Protein AF-A0A382RSM0-F1 (afdb_monomer_lite)

Secondary structure (DSSP, 8-state):
--S--HHHHHHHHHHS----EETTEE-S-TTT-TTTHHHHHHHHHHHHHTT-TTTHHHHEEE-TTT-SEEEGGG----SHHHHHHHHHHHHHHHHHTTT--TT-THHHHHHHHHHHHTGGGGGTT-THHHHHHHHHHHHHHHTT--EEE--BPPPPPSS--TT----S--B-EEEEEETTEEEEESB-B--TTGGG-SEEE-

pLDDT: mean 93.82, std 9.38, range [55.91, 98.75]

Organism: NCBI:txid408172

InterPro domains:
  IPR004925 HpaB/PvcC/4-BUDH [PTHR36117] (3-201)
  IPR009100 Acyl-CoA dehydrogenase/oxidase, N-terminal and middle domain superfamily [SSF56645] (4-201)
  IPR024674 HpaB/PvcC/4-BUDH N-terminal [PF11794] (5-202)
  IPR046373 Acyl-CoA oxidase/dehydrogenase, middle domain superfamily [G3DSA:2.40.110.10] (146-202)

Sequence (202 aa):
MPARTGQEYINGLKEHPREVWIDGERVEDVTTHPALRNGVKSVAALYDMQHDPEMREEMTYASPTTGDPVGLSFMIPQTVEDLELRRNMMTRWAWASCGMMGRSPDFLNVIFAAWAGASDFFAQDRPEFKQNVSNYYEYVRENDLTLTHALLNLQRRRGASATDTVSEEVALTVVKETGAGVVLRGSRLLATLGPISDELAI

Radius of gyration: 19.17 Å; chains: 1; bounding box: 44×34×60 Å

Structure (mmCIF, N/CA/C/O backbone):
data_AF-A0A382RSM0-F1
#
_entry.id   AF-A0A382RSM0-F1
#
loop_
_atom_site.group_PDB
_atom_site.id
_atom_site.type_symbol
_atom_site.label_atom_id
_atom_site.label_alt_id
_atom_site.label_comp_id
_atom_site.label_asym_id
_atom_site.label_entity_id
_atom_site.label_seq_id
_atom_site.pdbx_PDB_ins_code
_atom_site.Cartn_x
_atom_site.Cartn_y
_atom_site.Cartn_z
_atom_site.occupancy
_atom_site.B_iso_or_equiv
_atom_site.auth_seq_id
_atom_site.auth_comp_id
_atom_site.auth_asym_id
_atom_site.auth_atom_id
_atom_site.pdbx_PDB_model_num
ATOM 1 N N . MET A 1 1 ? -7.989 -11.495 12.217 1.00 80.31 1 MET A N 1
ATOM 2 C CA . MET A 1 1 ? -7.739 -10.044 12.269 1.00 80.31 1 MET A CA 1
ATOM 3 C C . MET A 1 1 ? -7.202 -9.646 10.908 1.00 80.31 1 MET A C 1
ATOM 5 O O . MET A 1 1 ? -6.162 -10.177 10.549 1.00 80.31 1 MET A O 1
ATOM 9 N N . PRO A 1 2 ? -7.930 -8.817 10.149 1.00 92.25 2 PRO A N 1
ATOM 10 C CA . PRO A 1 2 ? -7.503 -8.261 8.867 1.00 92.25 2 PRO A CA 1
ATOM 11 C C . PRO A 1 2 ? -6.153 -7.544 8.888 1.00 92.25 2 PRO A C 1
ATOM 13 O O . PRO A 1 2 ? -5.358 -7.719 7.971 1.00 92.25 2 PRO A O 1
ATOM 16 N N . ALA A 1 3 ? -5.882 -6.758 9.936 1.00 96.81 3 ALA A N 1
ATOM 17 C CA . ALA A 1 3 ? -4.584 -6.116 10.121 1.00 96.81 3 ALA A CA 1
ATOM 18 C C . ALA A 1 3 ? -3.473 -7.176 10.207 1.00 96.81 3 ALA A C 1
ATOM 20 O O . ALA A 1 3 ? -3.437 -7.984 11.141 1.00 96.81 3 ALA A O 1
ATOM 21 N N . ARG A 1 4 ? -2.579 -7.170 9.216 1.00 97.44 4 ARG A N 1
ATOM 22 C CA . ARG A 1 4 ? -1.553 -8.194 9.010 1.00 97.44 4 ARG A CA 1
ATOM 23 C C . ARG A 1 4 ? -0.441 -8.076 10.041 1.00 97.44 4 ARG A C 1
ATOM 25 O O . ARG A 1 4 ? -0.142 -6.997 10.551 1.00 97.44 4 ARG A O 1
ATOM 32 N N . THR A 1 5 ? 0.180 -9.206 10.337 1.00 98.56 5 THR A N 1
ATOM 33 C CA . THR A 1 5 ? 1.496 -9.302 10.976 1.00 98.56 5 THR A CA 1
ATOM 34 C C . THR A 1 5 ? 2.601 -9.115 9.936 1.00 98.56 5 THR A C 1
ATOM 36 O O . THR A 1 5 ? 2.403 -9.324 8.733 1.00 98.56 5 THR A O 1
ATOM 39 N N . GLY A 1 6 ? 3.813 -8.791 10.383 1.00 98.62 6 GLY A N 1
ATOM 40 C CA . GLY A 1 6 ? 4.978 -8.705 9.509 1.00 98.62 6 GLY A CA 1
ATOM 41 C C . GLY A 1 6 ? 5.293 -10.030 8.810 1.00 98.62 6 GLY A C 1
ATOM 42 O O . GLY A 1 6 ? 5.705 -10.042 7.647 1.00 98.62 6 GLY A O 1
ATOM 43 N N . GLN A 1 7 ? 5.044 -11.159 9.480 1.00 98.69 7 GLN A N 1
ATOM 44 C CA . GLN A 1 7 ? 5.231 -12.484 8.890 1.00 98.69 7 GLN A CA 1
ATOM 45 C C . GLN A 1 7 ? 4.206 -12.781 7.787 1.00 98.69 7 GLN A C 1
ATOM 47 O O . GLN A 1 7 ? 4.584 -13.353 6.765 1.00 98.69 7 GLN A O 1
ATOM 52 N N . GLU A 1 8 ? 2.943 -12.383 7.957 1.00 98.56 8 GLU A N 1
ATOM 53 C CA . GLU A 1 8 ? 1.913 -12.516 6.915 1.00 98.56 8 GLU A CA 1
ATOM 54 C C . GLU A 1 8 ? 2.246 -11.665 5.688 1.00 98.56 8 GLU A C 1
ATOM 56 O O . GLU A 1 8 ? 2.146 -12.164 4.570 1.00 98.56 8 GLU A O 1
ATOM 61 N N . TYR A 1 9 ? 2.741 -10.436 5.877 1.00 98.69 9 TYR A N 1
ATOM 62 C CA . TYR A 1 9 ? 3.259 -9.615 4.778 1.00 98.69 9 TYR A CA 1
ATOM 63 C C . TYR A 1 9 ? 4.408 -10.316 4.030 1.00 98.69 9 TYR A C 1
ATOM 65 O O . TYR A 1 9 ? 4.360 -10.469 2.810 1.00 98.69 9 TYR A O 1
ATOM 73 N N . ILE A 1 10 ? 5.420 -10.819 4.748 1.00 98.69 10 ILE A N 1
ATOM 74 C CA . ILE A 1 10 ? 6.553 -11.536 4.136 1.00 98.69 10 ILE A CA 1
ATOM 75 C C . ILE A 1 10 ? 6.086 -12.793 3.389 1.00 98.69 10 ILE A C 1
ATOM 77 O O . ILE A 1 10 ? 6.599 -13.087 2.307 1.00 98.69 10 ILE A O 1
ATOM 81 N N . ASN A 1 11 ? 5.135 -13.542 3.950 1.00 98.38 11 ASN A N 1
ATOM 82 C CA . ASN A 1 11 ? 4.567 -14.722 3.300 1.00 98.38 11 ASN A CA 1
ATOM 83 C C . ASN A 1 11 ? 3.814 -14.335 2.025 1.00 98.38 11 ASN A C 1
ATOM 85 O O . ASN A 1 11 ? 4.063 -14.935 0.982 1.00 98.38 11 ASN A O 1
ATOM 89 N N . GLY A 1 12 ? 3.006 -13.272 2.071 1.00 97.69 12 GLY A N 1
ATOM 90 C CA . GLY A 1 12 ? 2.308 -12.736 0.903 1.00 97.69 12 GLY A CA 1
ATOM 91 C C . GLY A 1 12 ? 3.262 -12.391 -0.242 1.00 97.69 12 GLY A C 1
ATOM 92 O O . GLY A 1 12 ? 2.998 -12.750 -1.392 1.00 97.69 12 GLY A O 1
ATOM 93 N N . LEU A 1 13 ? 4.424 -11.797 0.066 1.00 98.00 13 LEU A N 1
ATOM 94 C CA . LEU A 1 13 ? 5.457 -11.515 -0.936 1.00 98.00 13 LEU A CA 1
ATOM 95 C C . LEU A 1 13 ? 6.035 -12.780 -1.593 1.00 98.00 13 LEU A C 1
ATOM 97 O O . LEU A 1 13 ? 6.362 -12.751 -2.780 1.00 98.00 13 LEU A O 1
ATOM 101 N N . LYS A 1 14 ? 6.180 -13.871 -0.832 1.00 97.00 14 LYS A N 1
ATOM 102 C CA . LYS A 1 14 ? 6.712 -15.155 -1.322 1.00 97.00 14 LYS A CA 1
ATOM 103 C C . LYS A 1 14 ? 5.692 -15.936 -2.141 1.00 97.00 14 LYS A C 1
ATOM 105 O O . LYS A 1 14 ? 6.055 -16.553 -3.136 1.00 97.00 14 LYS A O 1
ATOM 110 N N . GLU A 1 15 ? 4.436 -15.917 -1.712 1.00 96.50 15 GLU A N 1
ATOM 111 C CA . GLU A 1 15 ? 3.329 -16.609 -2.377 1.00 96.50 15 GLU A CA 1
ATOM 112 C C . GLU A 1 15 ? 2.980 -15.966 -3.726 1.00 96.50 15 GLU A C 1
ATOM 114 O O . GLU A 1 15 ? 2.528 -16.654 -4.640 1.00 96.50 15 GLU A O 1
ATOM 119 N N . HIS A 1 16 ? 3.269 -14.670 -3.876 1.00 94.38 16 HIS A N 1
ATOM 120 C CA . HIS A 1 16 ? 3.025 -13.894 -5.089 1.00 94.38 16 HIS A CA 1
ATOM 121 C C . HIS A 1 16 ? 4.355 -13.374 -5.664 1.00 94.38 16 HIS A C 1
ATOM 123 O O . HIS A 1 16 ? 4.713 -12.198 -5.473 1.00 94.38 16 HIS A O 1
ATOM 129 N N . PRO A 1 17 ? 5.131 -14.244 -6.344 1.00 89.94 17 PRO A N 1
ATOM 130 C CA . PRO A 1 17 ? 6.398 -13.858 -6.938 1.00 89.94 17 PRO A CA 1
ATOM 131 C C . PRO A 1 17 ? 6.174 -12.851 -8.065 1.00 89.94 17 PRO A C 1
ATOM 133 O O . PRO A 1 17 ? 5.194 -12.892 -8.808 1.00 89.94 17 PRO A O 1
ATOM 136 N N . ARG A 1 18 ? 7.131 -11.944 -8.200 1.00 92.44 18 ARG A N 1
ATOM 137 C CA . ARG A 1 18 ? 7.106 -10.810 -9.125 1.00 92.44 18 ARG A CA 1
ATOM 138 C C . ARG A 1 18 ? 8.391 -10.772 -9.924 1.00 92.44 18 ARG A C 1
ATOM 140 O O . ARG A 1 18 ? 9.428 -11.261 -9.479 1.00 92.44 18 ARG A O 1
ATOM 147 N N . GLU A 1 19 ? 8.331 -10.164 -11.094 1.00 96.75 19 GLU A N 1
ATOM 148 C CA . GLU A 1 19 ? 9.509 -10.013 -11.932 1.00 96.75 19 GLU A CA 1
ATOM 149 C C . GLU A 1 19 ? 10.234 -8.706 -11.592 1.00 96.75 19 GLU A C 1
ATOM 151 O O . GLU A 1 19 ? 9.801 -7.617 -11.963 1.00 96.75 19 GLU A O 1
ATOM 156 N N . VAL A 1 20 ? 11.333 -8.819 -10.845 1.00 97.81 20 VAL A N 1
ATOM 157 C CA . VAL A 1 20 ? 12.195 -7.697 -10.454 1.00 97.81 20 VAL A CA 1
ATOM 158 C C . VAL A 1 20 ? 13.604 -7.971 -10.953 1.00 97.81 20 VAL A C 1
ATOM 160 O O . VAL A 1 20 ? 14.113 -9.080 -10.809 1.00 97.81 20 VAL A O 1
ATOM 163 N N . TRP A 1 21 ? 14.235 -6.943 -11.512 1.00 98.12 21 TRP A N 1
ATOM 164 C CA . TRP A 1 21 ? 15.595 -7.003 -12.035 1.00 98.12 21 TRP A CA 1
ATOM 165 C C . TRP A 1 21 ? 16.459 -5.945 -11.348 1.00 98.12 21 TRP A C 1
ATOM 167 O O . TRP A 1 21 ? 16.058 -4.782 -11.262 1.00 98.12 21 TRP A O 1
ATOM 177 N N . ILE A 1 22 ? 17.630 -6.342 -10.851 1.00 97.81 22 ILE A N 1
ATOM 178 C CA . ILE A 1 22 ? 18.622 -5.464 -10.212 1.00 97.81 22 ILE A CA 1
ATOM 179 C C . ILE A 1 22 ? 19.990 -5.820 -10.792 1.00 97.81 22 ILE A C 1
ATOM 181 O O . ILE A 1 22 ? 20.324 -6.993 -10.894 1.00 97.81 22 ILE A O 1
ATOM 185 N N . ASP A 1 23 ? 20.759 -4.815 -11.216 1.00 95.88 23 ASP A N 1
ATOM 186 C CA . ASP A 1 23 ? 22.109 -4.983 -11.781 1.00 95.88 23 ASP A CA 1
ATOM 187 C C . ASP A 1 23 ? 22.205 -6.006 -12.934 1.00 95.88 23 ASP A C 1
ATOM 189 O O . ASP A 1 23 ? 23.227 -6.652 -13.142 1.00 95.88 23 ASP A O 1
ATOM 193 N N . GLY A 1 24 ? 21.132 -6.124 -13.726 1.00 97.19 24 GLY A N 1
ATOM 194 C CA . GLY A 1 24 ? 21.051 -7.044 -14.867 1.00 97.19 24 GLY A CA 1
ATOM 195 C C . GLY A 1 24 ? 20.667 -8.480 -14.504 1.00 97.19 24 GLY A C 1
ATOM 196 O O . GLY A 1 24 ? 20.514 -9.304 -15.403 1.00 97.19 24 GLY A O 1
ATOM 197 N N . GLU A 1 25 ? 20.452 -8.774 -13.223 1.00 97.62 25 GLU A N 1
ATOM 198 C CA . GLU A 1 25 ? 20.056 -10.090 -12.732 1.00 97.62 25 GLU A CA 1
ATOM 199 C C . GLU A 1 25 ? 18.604 -10.086 -12.253 1.00 97.62 25 GLU A C 1
ATOM 201 O O . GLU A 1 25 ? 18.109 -9.113 -11.671 1.00 97.62 25 GLU A O 1
ATOM 206 N N . ARG A 1 26 ? 17.903 -11.194 -12.503 1.00 97.94 26 ARG A N 1
ATOM 207 C CA . ARG A 1 26 ? 16.555 -11.399 -11.978 1.00 97.94 26 ARG A CA 1
ATOM 208 C C . ARG A 1 26 ? 16.640 -11.722 -10.489 1.00 97.94 26 ARG A C 1
ATOM 210 O O . ARG A 1 26 ? 17.375 -12.611 -10.072 1.00 97.94 26 ARG A O 1
ATOM 217 N N . VAL A 1 27 ? 15.836 -11.028 -9.694 1.00 98.06 27 VAL A N 1
ATOM 218 C CA . VAL A 1 27 ? 15.672 -11.308 -8.269 1.00 98.06 27 VAL A CA 1
ATOM 219 C C . VAL A 1 27 ? 14.707 -12.480 -8.100 1.00 98.06 27 VAL A C 1
ATOM 221 O O . VAL A 1 27 ? 13.525 -12.356 -8.411 1.00 98.06 27 VAL A O 1
ATOM 224 N N . GLU A 1 28 ? 15.207 -13.605 -7.588 1.00 96.44 28 GLU A N 1
ATOM 225 C CA . GLU A 1 28 ? 14.395 -14.806 -7.322 1.00 96.44 28 GLU A CA 1
ATOM 226 C C . GLU A 1 28 ? 13.436 -14.615 -6.135 1.00 96.44 28 GLU A C 1
ATOM 228 O O . GLU A 1 28 ? 12.278 -15.020 -6.192 1.00 96.44 28 GLU A O 1
ATOM 233 N N . ASP A 1 29 ? 13.899 -13.966 -5.062 1.00 97.56 29 ASP A N 1
ATOM 234 C CA . ASP A 1 29 ? 13.106 -13.723 -3.854 1.00 97.56 29 ASP A CA 1
ATOM 235 C C . ASP A 1 29 ? 13.415 -12.342 -3.262 1.00 97.56 29 ASP A C 1
ATOM 237 O O . ASP A 1 29 ? 14.482 -12.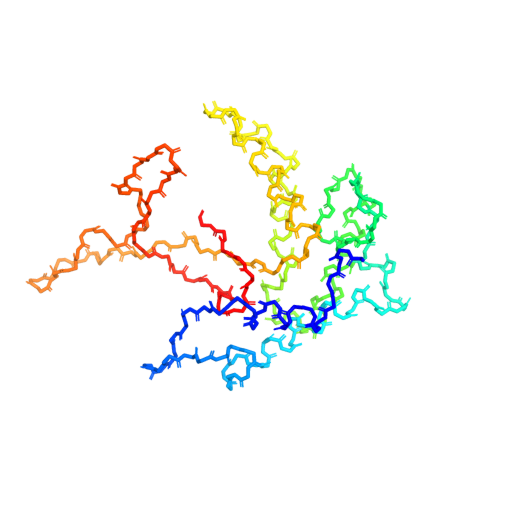090 -2.690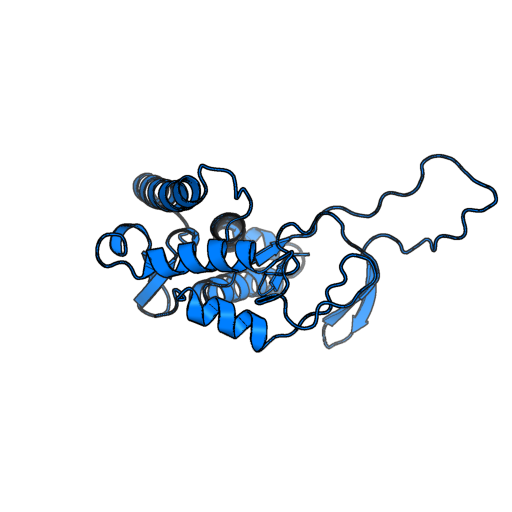 1.00 97.56 29 ASP A O 1
ATOM 241 N N . VAL A 1 30 ? 12.445 -11.432 -3.367 1.00 98.06 30 VAL A N 1
ATOM 242 C CA . VAL A 1 30 ? 12.559 -10.056 -2.863 1.00 98.06 30 VAL A CA 1
ATOM 243 C C . VAL A 1 30 ? 12.673 -9.979 -1.338 1.00 98.06 30 VAL A C 1
ATOM 245 O O . VAL A 1 30 ? 13.206 -9.000 -0.815 1.00 98.06 30 VAL A O 1
ATOM 248 N N . THR A 1 31 ? 12.226 -11.008 -0.612 1.00 98.25 31 THR A N 1
ATOM 249 C CA . THR A 1 31 ? 12.268 -11.048 0.858 1.00 98.25 31 THR A CA 1
ATOM 250 C C . THR A 1 31 ? 13.660 -11.360 1.398 1.00 98.25 31 THR A C 1
ATOM 252 O O . THR A 1 31 ? 13.993 -10.980 2.523 1.00 98.25 31 THR A O 1
ATOM 255 N N . THR A 1 32 ? 14.505 -12.006 0.591 1.00 97.94 32 THR A N 1
ATOM 256 C CA . THR A 1 32 ? 15.854 -12.430 0.988 1.00 97.94 32 THR A CA 1
ATOM 257 C C . THR A 1 32 ? 16.966 -11.725 0.210 1.00 97.94 32 THR A C 1
ATOM 259 O O . THR A 1 32 ? 18.097 -11.654 0.710 1.00 97.94 32 THR A O 1
ATOM 262 N N . HIS A 1 33 ? 16.660 -11.123 -0.946 1.00 98.31 33 HIS A N 1
ATOM 263 C CA . HIS A 1 33 ? 17.633 -10.414 -1.774 1.00 98.31 33 HIS A CA 1
ATOM 264 C C . HIS A 1 33 ? 18.357 -9.290 -1.000 1.00 98.31 33 HIS A C 1
ATOM 266 O O . HIS A 1 33 ? 17.693 -8.455 -0.375 1.00 98.31 33 HIS A O 1
ATOM 272 N N . PRO A 1 34 ? 19.704 -9.197 -1.043 1.00 98.19 34 PRO A N 1
ATOM 273 C CA . PRO A 1 34 ? 20.470 -8.239 -0.238 1.00 98.19 34 PRO A CA 1
ATOM 274 C C . PRO A 1 34 ? 20.047 -6.773 -0.387 1.00 98.19 34 PRO A C 1
ATOM 276 O O . PRO A 1 34 ? 20.037 -6.051 0.608 1.00 98.19 34 PRO A O 1
ATOM 279 N N . ALA A 1 35 ? 19.652 -6.350 -1.593 1.00 97.81 35 ALA A N 1
ATOM 280 C CA . ALA A 1 35 ? 19.217 -4.977 -1.861 1.00 97.81 35 ALA A CA 1
ATOM 281 C C . ALA A 1 35 ? 17.822 -4.634 -1.296 1.00 97.81 35 ALA A C 1
ATOM 283 O O . ALA A 1 35 ? 17.495 -3.458 -1.165 1.00 97.81 35 ALA A O 1
ATOM 284 N N . LEU A 1 36 ? 16.995 -5.636 -0.970 1.00 98.19 36 LEU A N 1
ATOM 285 C CA . LEU A 1 36 ? 15.572 -5.448 -0.645 1.00 98.19 36 LEU A CA 1
ATOM 286 C C . LEU A 1 36 ? 15.197 -5.942 0.756 1.00 98.19 36 LEU A C 1
ATOM 288 O O . LEU A 1 36 ? 14.369 -5.320 1.419 1.00 98.19 36 LEU A O 1
ATOM 292 N N . ARG A 1 37 ? 15.842 -7.006 1.251 1.00 98.44 37 ARG A N 1
ATOM 293 C CA . ARG A 1 37 ? 15.475 -7.704 2.498 1.00 98.44 37 ARG A CA 1
ATOM 294 C C . ARG A 1 37 ? 15.357 -6.800 3.723 1.00 98.44 37 ARG A C 1
ATOM 296 O O . ARG A 1 37 ? 14.549 -7.063 4.604 1.00 98.44 37 ARG A O 1
ATOM 303 N N . ASN A 1 38 ? 16.167 -5.745 3.808 1.00 98.38 38 ASN A N 1
ATOM 304 C CA . ASN A 1 38 ? 16.101 -4.815 4.934 1.00 98.38 38 ASN A CA 1
ATOM 305 C C . ASN A 1 38 ? 14.889 -3.884 4.818 1.00 98.38 38 ASN A C 1
ATOM 307 O O . ASN A 1 38 ? 14.250 -3.625 5.828 1.00 98.38 38 ASN A O 1
ATOM 311 N N . GLY A 1 39 ? 14.528 -3.457 3.603 1.00 98.06 39 GLY A N 1
ATOM 312 C CA . GLY A 1 39 ? 13.287 -2.719 3.357 1.00 98.06 39 GLY A CA 1
ATOM 313 C C . GLY A 1 39 ? 12.056 -3.564 3.681 1.00 98.06 39 GLY A C 1
ATOM 314 O O . GLY A 1 39 ? 11.169 -3.091 4.383 1.00 98.06 39 GLY A O 1
ATOM 315 N N . VAL A 1 40 ? 12.057 -4.840 3.274 1.00 98.62 40 VAL A N 1
ATOM 316 C CA . VAL A 1 40 ? 11.004 -5.807 3.637 1.00 98.62 40 VAL A CA 1
ATOM 317 C C . VAL A 1 40 ? 10.882 -5.941 5.153 1.00 98.62 40 VAL A C 1
ATOM 319 O O . VAL A 1 40 ? 9.786 -5.825 5.686 1.00 98.62 40 VAL A O 1
ATOM 322 N N . LYS A 1 41 ? 11.999 -6.122 5.870 1.00 98.62 41 LYS A N 1
ATOM 323 C CA . LYS A 1 41 ? 11.996 -6.182 7.342 1.00 98.62 41 LYS A CA 1
ATOM 324 C C . LYS A 1 41 ? 11.466 -4.902 7.981 1.00 98.62 41 LYS A C 1
ATOM 326 O O . LYS A 1 41 ? 10.746 -4.981 8.967 1.00 98.62 41 LYS A O 1
ATOM 331 N N . SER A 1 42 ? 11.817 -3.738 7.437 1.00 98.56 42 SER A N 1
ATOM 332 C CA . SER A 1 42 ? 11.321 -2.462 7.946 1.00 98.56 42 SER A CA 1
ATOM 333 C C . SER A 1 42 ? 9.811 -2.317 7.757 1.00 98.56 42 SER A C 1
ATOM 335 O O . SER A 1 42 ? 9.152 -1.886 8.692 1.00 98.56 42 SER A O 1
ATOM 337 N N . VAL A 1 43 ? 9.253 -2.715 6.608 1.00 98.62 43 VAL A N 1
ATOM 338 C CA . VAL A 1 43 ? 7.792 -2.721 6.395 1.00 98.62 43 VAL A CA 1
ATOM 339 C C . VAL A 1 43 ? 7.112 -3.758 7.295 1.00 98.62 43 VAL A C 1
ATOM 341 O O . VAL A 1 43 ? 6.129 -3.439 7.954 1.00 98.62 43 VAL A O 1
ATOM 344 N N . ALA A 1 44 ? 7.670 -4.968 7.400 1.00 98.75 44 ALA A N 1
ATOM 345 C CA . ALA A 1 44 ? 7.162 -6.017 8.284 1.00 98.75 44 ALA A CA 1
ATOM 346 C C . ALA A 1 44 ? 7.079 -5.557 9.752 1.00 98.75 44 ALA A C 1
ATOM 348 O O . ALA A 1 44 ? 6.081 -5.807 10.418 1.00 98.75 44 ALA A O 1
ATOM 349 N N . ALA A 1 45 ? 8.083 -4.816 10.230 1.00 98.50 45 ALA A N 1
ATOM 350 C CA . ALA A 1 45 ? 8.078 -4.269 11.583 1.00 98.50 45 ALA A CA 1
ATOM 351 C C . ALA A 1 45 ? 6.923 -3.277 11.825 1.00 98.50 45 ALA A C 1
ATOM 353 O O . ALA A 1 45 ? 6.397 -3.235 12.932 1.00 98.50 45 ALA A O 1
ATOM 354 N N . LEU A 1 46 ? 6.495 -2.509 10.812 1.00 98.50 46 LEU A N 1
ATOM 355 C CA . LEU A 1 46 ? 5.333 -1.614 10.930 1.00 98.50 46 LEU A CA 1
ATOM 356 C C . LEU A 1 46 ? 4.030 -2.399 11.114 1.00 98.50 46 LEU A C 1
ATOM 358 O O . LEU A 1 46 ? 3.188 -2.012 11.924 1.00 98.50 46 LEU A O 1
ATOM 362 N N . TYR A 1 47 ? 3.887 -3.518 10.403 1.00 98.62 47 TYR A N 1
ATOM 363 C CA . TYR A 1 47 ? 2.758 -4.431 10.576 1.00 98.62 47 TYR A CA 1
ATOM 364 C C . TYR A 1 47 ? 2.746 -5.058 11.973 1.00 98.62 47 TYR A C 1
ATOM 366 O O . TYR A 1 47 ? 1.706 -5.069 12.627 1.00 98.62 47 TYR A O 1
ATOM 374 N N . ASP A 1 48 ? 3.901 -5.496 12.481 1.00 98.56 48 ASP A N 1
ATOM 375 C CA . ASP A 1 48 ? 4.009 -6.056 13.835 1.00 98.56 48 ASP A CA 1
ATOM 376 C C . ASP A 1 48 ? 3.610 -5.047 14.929 1.00 98.56 48 ASP A C 1
ATOM 378 O O . ASP A 1 48 ? 3.019 -5.445 15.932 1.00 98.56 48 ASP A O 1
ATOM 382 N N . MET A 1 49 ? 3.825 -3.737 14.724 1.00 98.00 49 MET A N 1
ATOM 383 C CA . MET A 1 49 ? 3.353 -2.703 15.663 1.00 98.00 49 MET A CA 1
ATOM 384 C C . MET A 1 49 ? 1.829 -2.719 15.847 1.00 98.00 49 MET A C 1
ATOM 386 O O . MET A 1 49 ? 1.348 -2.367 16.921 1.00 98.00 49 MET A O 1
ATOM 390 N N . GLN A 1 50 ? 1.055 -3.148 14.841 1.00 97.88 50 GLN A N 1
ATOM 391 C CA . GLN A 1 50 ? -0.408 -3.253 14.949 1.00 97.88 50 GLN A CA 1
ATOM 392 C C . GLN A 1 50 ? -0.858 -4.367 15.907 1.00 97.88 50 GLN A C 1
ATOM 394 O O . GLN A 1 50 ? -2.002 -4.367 16.363 1.00 97.88 50 GLN A O 1
ATOM 399 N N . HIS A 1 51 ? 0.041 -5.305 16.215 1.00 97.19 51 HIS A N 1
ATOM 400 C CA . HIS A 1 51 ? -0.193 -6.440 17.110 1.00 97.19 51 HIS A CA 1
ATOM 401 C C . HIS A 1 51 ? 0.457 -6.262 18.482 1.00 97.19 51 HIS A C 1
ATOM 403 O O . HIS A 1 51 ? 0.207 -7.075 19.372 1.00 97.19 51 HIS A O 1
ATOM 409 N N . ASP A 1 52 ? 1.254 -5.208 18.674 1.00 96.50 52 ASP A N 1
ATOM 410 C CA . ASP A 1 52 ? 1.836 -4.877 19.970 1.00 96.50 52 ASP A CA 1
ATOM 411 C C . ASP A 1 52 ? 0.715 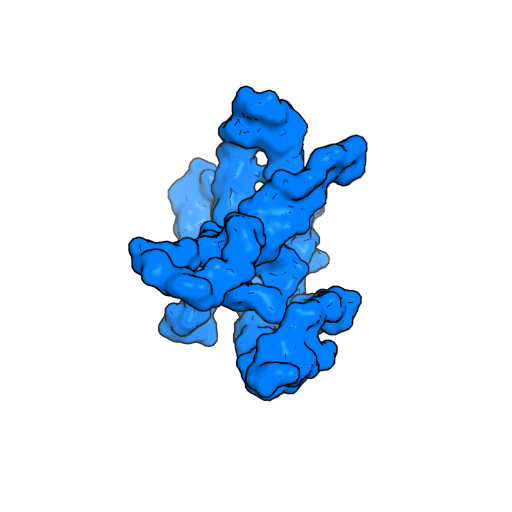-4.528 20.970 1.00 96.50 52 ASP A C 1
ATOM 413 O O . ASP A 1 52 ? -0.031 -3.573 20.731 1.00 96.50 52 ASP A O 1
ATOM 417 N N . PRO A 1 53 ? 0.569 -5.265 22.089 1.00 95.44 53 PRO A N 1
ATOM 418 C CA . PRO A 1 53 ? -0.476 -5.010 23.075 1.00 95.44 53 PRO A CA 1
ATOM 419 C C . PRO A 1 53 ? -0.492 -3.578 23.624 1.00 95.44 53 PRO A C 1
ATOM 421 O O . PRO A 1 53 ? -1.563 -3.098 23.987 1.00 95.44 53 PRO A O 1
ATOM 424 N N . GLU A 1 54 ? 0.656 -2.898 23.680 1.00 95.56 54 GLU A N 1
ATOM 425 C CA . GLU A 1 54 ? 0.759 -1.526 24.191 1.00 95.56 54 GLU A CA 1
ATOM 426 C C . GLU A 1 54 ? 0.351 -0.472 23.152 1.00 95.56 54 GLU A C 1
ATOM 428 O O . GLU A 1 54 ? -0.017 0.641 23.521 1.00 95.56 54 GLU A O 1
ATOM 433 N N . MET A 1 55 ? 0.399 -0.804 21.857 1.00 94.31 55 MET A N 1
ATOM 434 C CA . MET A 1 55 ? 0.116 0.138 20.764 1.00 94.31 55 MET A CA 1
ATOM 435 C C . MET A 1 55 ? -1.145 -0.199 19.968 1.00 94.31 55 MET A C 1
ATOM 437 O O . MET A 1 55 ? -1.624 0.641 19.210 1.00 94.31 55 MET A O 1
ATOM 441 N N . ARG A 1 56 ? -1.705 -1.402 20.113 1.00 94.06 56 ARG A N 1
ATOM 442 C CA . ARG A 1 56 ? -2.798 -1.911 19.272 1.00 94.06 56 ARG A CA 1
ATOM 443 C C . ARG A 1 56 ? -4.003 -0.973 19.181 1.00 94.06 56 ARG A C 1
ATOM 445 O O . ARG A 1 56 ? -4.556 -0.814 18.092 1.00 94.06 56 ARG A O 1
ATOM 452 N N . GLU A 1 57 ? -4.391 -0.346 20.291 1.00 95.12 57 GLU A N 1
ATOM 453 C CA . GLU A 1 57 ? -5.500 0.623 20.331 1.00 95.12 57 GLU A CA 1
ATOM 454 C C . GLU A 1 57 ? -5.189 1.912 19.553 1.00 95.12 57 GLU A C 1
ATOM 456 O O . GLU A 1 57 ? -6.090 2.526 18.992 1.00 95.12 57 GLU A O 1
ATOM 461 N N . GLU A 1 58 ? -3.915 2.303 19.464 1.00 96.88 58 GLU A N 1
ATOM 462 C CA . GLU A 1 58 ? -3.470 3.439 18.650 1.00 96.88 58 GLU A CA 1
ATOM 463 C C . GLU A 1 58 ? -3.272 3.060 17.174 1.00 96.88 58 GLU A C 1
ATOM 465 O O . GLU A 1 58 ? -3.234 3.940 16.319 1.00 96.88 58 GLU A O 1
ATOM 470 N N . MET A 1 59 ? -3.086 1.775 16.857 1.00 98.12 59 MET A N 1
ATOM 471 C CA . MET A 1 59 ? -2.740 1.310 15.507 1.00 98.12 59 MET A CA 1
ATOM 472 C C . MET A 1 59 ? -3.939 0.834 14.687 1.00 98.12 59 MET A C 1
ATOM 474 O O . MET A 1 59 ? -3.846 0.764 13.459 1.00 98.12 59 MET A O 1
ATOM 478 N N . THR A 1 60 ? -5.054 0.485 15.333 1.00 98.19 60 THR A N 1
ATOM 479 C CA . THR A 1 60 ? -6.184 -0.190 14.680 1.00 98.19 60 THR A CA 1
ATOM 480 C C . THR A 1 60 ? -7.537 0.374 15.101 1.00 98.19 60 THR A C 1
ATOM 482 O O . THR A 1 60 ? -7.664 1.013 16.140 1.00 98.19 60 THR A O 1
ATOM 485 N N . TYR A 1 61 ? -8.566 0.124 14.293 1.00 97.94 61 TYR A N 1
ATOM 486 C CA . TYR A 1 61 ? -9.970 0.361 14.639 1.00 97.94 61 TYR A CA 1
ATOM 487 C C . TYR A 1 61 ? -10.838 -0.811 14.182 1.00 97.94 61 TYR A C 1
ATOM 489 O O . TYR A 1 61 ? -10.400 -1.643 13.387 1.00 97.94 61 TYR A O 1
ATOM 497 N N . ALA A 1 62 ? -12.069 -0.889 14.689 1.00 97.94 62 ALA A N 1
ATOM 498 C CA . ALA A 1 62 ? -13.026 -1.899 14.253 1.00 97.94 62 ALA A CA 1
ATOM 499 C C . ALA A 1 62 ? -13.454 -1.644 12.802 1.00 97.94 62 ALA A C 1
ATOM 501 O O . ALA A 1 62 ? -13.945 -0.562 12.470 1.00 97.94 62 ALA A O 1
ATOM 502 N N . SER A 1 63 ? -13.296 -2.655 11.949 1.00 97.81 63 SER A N 1
ATOM 503 C CA . SER A 1 63 ? -13.771 -2.621 10.572 1.00 97.81 63 SER A CA 1
ATOM 504 C C . SER A 1 63 ? -15.274 -2.335 10.542 1.00 97.81 63 SER A C 1
ATOM 506 O O . SER A 1 63 ? -16.036 -2.990 11.260 1.00 97.81 63 SER A O 1
ATOM 508 N N . PRO A 1 64 ? -15.744 -1.417 9.682 1.00 95.94 64 PRO A N 1
ATOM 509 C CA . PRO A 1 64 ? -17.170 -1.164 9.526 1.00 95.94 64 PRO A CA 1
ATOM 510 C C . PRO A 1 64 ? -17.925 -2.329 8.866 1.00 95.94 64 PRO A C 1
ATOM 512 O O . PRO A 1 64 ? -19.153 -2.324 8.900 1.00 95.94 64 PRO A O 1
ATOM 515 N N . THR A 1 65 ? -17.239 -3.304 8.254 1.00 95.12 65 THR A N 1
ATOM 516 C CA . THR A 1 65 ? -17.888 -4.434 7.563 1.00 95.12 65 THR A CA 1
ATOM 517 C C . THR A 1 65 ? -17.851 -5.723 8.372 1.00 95.12 65 THR A C 1
ATOM 519 O O . THR A 1 65 ? -18.846 -6.446 8.399 1.00 95.12 65 THR A O 1
ATOM 522 N N . THR A 1 66 ? -16.749 -6.000 9.068 1.00 95.94 66 THR A N 1
ATOM 523 C CA . THR A 1 66 ? -16.562 -7.255 9.821 1.00 95.94 66 THR A CA 1
ATOM 524 C C . THR A 1 66 ? -16.557 -7.061 11.337 1.00 95.94 66 THR A C 1
ATOM 526 O O . THR A 1 66 ? -16.798 -8.013 12.076 1.00 95.94 66 THR A O 1
ATOM 529 N N . GLY A 1 67 ? -16.296 -5.843 11.822 1.00 97.19 67 GLY A N 1
ATOM 530 C CA . GLY A 1 67 ? -16.015 -5.562 13.232 1.00 97.19 67 GLY A CA 1
ATOM 531 C C . GLY A 1 67 ? -14.610 -5.979 13.680 1.00 97.19 67 GLY A C 1
ATOM 532 O O . GLY A 1 67 ? -14.195 -5.618 14.782 1.00 97.19 67 GLY A O 1
ATOM 533 N N . ASP A 1 68 ? -13.855 -6.693 12.839 1.00 97.56 68 ASP A N 1
ATOM 534 C CA . ASP A 1 68 ? -12.493 -7.102 13.155 1.00 97.56 68 ASP A CA 1
ATOM 535 C C . ASP A 1 68 ? -11.517 -5.909 13.099 1.00 97.56 68 ASP A C 1
ATOM 537 O O . ASP A 1 68 ? -11.763 -4.938 12.383 1.00 97.56 68 ASP A O 1
ATOM 541 N N . PRO A 1 69 ? -10.373 -5.961 13.803 1.00 97.75 69 PRO A N 1
ATOM 542 C CA . PRO A 1 69 ? -9.402 -4.872 13.767 1.00 97.75 69 PRO A CA 1
ATOM 543 C C . PRO A 1 69 ? -8.708 -4.725 12.401 1.00 97.75 69 PRO A C 1
ATOM 545 O O . PRO A 1 69 ? -8.110 -5.676 11.888 1.00 97.75 69 PRO A O 1
ATOM 548 N N . VAL A 1 70 ? -8.732 -3.506 11.864 1.00 98.62 70 VAL A N 1
ATOM 549 C CA . VAL A 1 70 ? -8.066 -3.067 10.623 1.00 98.62 70 VAL A CA 1
ATOM 550 C C . VAL A 1 70 ? -7.144 -1.877 10.914 1.00 98.62 70 VAL A C 1
ATOM 552 O O . VAL A 1 70 ? -7.359 -1.148 11.886 1.00 98.62 70 VAL A O 1
ATOM 555 N N . GLY A 1 71 ? -6.122 -1.662 10.082 1.00 98.12 71 GLY A N 1
ATOM 556 C CA . GLY A 1 71 ? -5.155 -0.574 10.268 1.00 98.12 71 GLY A CA 1
ATOM 557 C C . GLY A 1 71 ? -5.811 0.814 10.265 1.00 98.12 71 GLY A C 1
ATOM 558 O O . GLY A 1 71 ? -6.602 1.143 9.377 1.00 98.12 71 GLY A O 1
ATOM 559 N N . LEU A 1 72 ? -5.467 1.658 11.243 1.00 98.25 72 LEU A N 1
ATOM 560 C CA . LEU A 1 72 ? -6.085 2.977 11.448 1.00 98.25 72 LEU A CA 1
ATOM 561 C C . LEU A 1 72 ? -5.899 3.934 10.261 1.00 98.25 72 LEU A C 1
ATOM 563 O O . LEU A 1 72 ? -6.735 4.801 10.017 1.00 98.25 72 LEU A O 1
ATOM 567 N N . SER A 1 73 ? -4.827 3.768 9.485 1.00 98.06 73 SER A N 1
ATOM 568 C CA . SER A 1 73 ? -4.561 4.579 8.291 1.00 98.06 73 SER A CA 1
ATOM 569 C C . SER A 1 73 ? -5.636 4.440 7.203 1.00 98.06 73 SER A C 1
ATOM 571 O O . SER A 1 73 ? -5.786 5.354 6.391 1.00 98.06 73 SER A O 1
ATOM 573 N N . PHE A 1 74 ? -6.435 3.364 7.217 1.00 98.38 74 PHE A N 1
ATOM 574 C CA . PHE A 1 74 ? -7.592 3.195 6.332 1.00 98.38 74 PHE A CA 1
ATOM 575 C C . PHE A 1 74 ? -8.846 3.949 6.786 1.00 98.38 74 PHE A C 1
ATOM 577 O O . PHE A 1 74 ? -9.824 3.975 6.040 1.00 98.38 74 PHE A O 1
ATOM 584 N N . MET A 1 75 ? -8.878 4.524 7.990 1.00 98.19 75 MET A N 1
ATOM 585 C CA . MET A 1 75 ? -10.053 5.233 8.498 1.00 98.19 75 MET A CA 1
ATOM 586 C C . MET A 1 75 ? -10.424 6.414 7.588 1.00 98.19 75 MET A C 1
ATOM 588 O O . MET A 1 75 ? -9.573 7.240 7.237 1.00 98.19 75 MET A O 1
ATOM 592 N N . ILE A 1 76 ? -11.710 6.505 7.236 1.00 98.12 76 ILE A N 1
ATOM 593 C CA . ILE A 1 76 ? -12.298 7.665 6.556 1.00 98.12 76 ILE A CA 1
ATOM 594 C C . ILE A 1 76 ? -12.793 8.632 7.644 1.00 98.12 76 ILE A C 1
ATOM 596 O O . ILE A 1 76 ? -13.867 8.399 8.201 1.00 98.12 76 ILE A O 1
ATOM 600 N N . PRO A 1 77 ? -12.040 9.697 7.972 1.00 97.19 77 PRO A N 1
ATOM 601 C CA . PRO A 1 77 ? -12.358 10.558 9.106 1.00 97.19 77 PRO A CA 1
ATOM 602 C C . PRO A 1 77 ? -13.660 11.331 8.872 1.00 97.19 77 PRO A C 1
ATOM 604 O O . PRO A 1 77 ? -13.861 11.896 7.796 1.00 97.19 77 PRO A O 1
ATOM 607 N N . GLN A 1 78 ? -14.522 11.373 9.886 1.00 96.94 78 GLN A N 1
ATOM 608 C CA . GLN A 1 78 ? -15.759 12.160 9.925 1.00 96.94 78 GLN A CA 1
ATOM 609 C C . GLN A 1 78 ? -15.674 13.316 10.930 1.00 96.94 78 GLN A C 1
ATOM 611 O O . GLN A 1 78 ? -16.443 14.274 10.827 1.00 96.94 78 GLN A O 1
ATOM 616 N N . THR A 1 79 ? -14.739 13.257 11.883 1.00 98.38 79 THR A N 1
ATOM 617 C CA . THR A 1 79 ? -14.540 14.297 12.902 1.00 98.38 79 THR A CA 1
ATOM 618 C C . THR A 1 79 ? -13.077 14.739 13.025 1.00 98.38 79 THR A C 1
ATOM 620 O O . THR A 1 79 ? -12.178 14.212 12.364 1.00 98.38 79 THR A O 1
ATOM 623 N N . VAL A 1 80 ? -12.826 15.753 13.862 1.00 98.44 80 VAL A N 1
ATOM 624 C CA . VAL A 1 80 ? -11.460 16.202 14.183 1.00 98.44 80 VAL A CA 1
ATOM 625 C C . VAL A 1 80 ? -10.719 15.124 14.970 1.00 98.44 80 VAL A C 1
ATOM 627 O O . VAL A 1 80 ? -9.545 14.879 14.712 1.00 98.44 80 VAL A O 1
ATOM 630 N N . GLU A 1 81 ? -11.413 14.439 15.870 1.00 98.44 81 GLU A N 1
ATOM 631 C CA . GLU A 1 81 ? -10.868 13.351 16.678 1.00 98.44 81 GLU A CA 1
ATOM 632 C C . GLU A 1 81 ? -10.374 12.202 15.787 1.00 98.44 81 GLU A C 1
ATOM 634 O O . GLU A 1 81 ? -9.268 11.707 15.994 1.00 98.44 81 GLU A O 1
ATOM 639 N N . ASP A 1 82 ? -11.106 11.848 14.725 1.00 98.12 82 ASP A N 1
ATOM 640 C CA . ASP A 1 82 ? -10.649 10.847 13.749 1.00 98.12 82 ASP A CA 1
ATOM 641 C C . ASP A 1 82 ? -9.341 11.269 13.055 1.00 98.12 82 ASP A C 1
ATOM 643 O O . ASP A 1 82 ? -8.439 10.456 12.830 1.00 98.12 82 ASP A O 1
ATOM 647 N N . LEU A 1 83 ? -9.208 12.560 12.720 1.00 98.31 83 LEU A N 1
ATOM 648 C CA . LEU A 1 83 ? -7.977 13.101 12.138 1.00 98.31 83 LEU A CA 1
ATOM 649 C C . LEU A 1 83 ? -6.808 13.026 13.126 1.00 98.31 83 LEU A C 1
ATOM 651 O O . LEU A 1 83 ? -5.684 12.729 12.716 1.00 98.31 83 LEU A O 1
ATOM 655 N N . GLU A 1 84 ? -7.054 13.288 14.409 1.00 98.50 84 GLU A N 1
ATOM 656 C CA . GLU A 1 84 ? -6.045 13.187 15.463 1.00 98.50 84 GLU A CA 1
ATOM 657 C C . GLU A 1 84 ? -5.606 11.743 15.697 1.00 98.50 84 GLU A C 1
ATOM 659 O O . GLU A 1 84 ? -4.401 11.486 15.739 1.00 98.50 84 GLU A O 1
ATOM 664 N N . LEU A 1 85 ? -6.556 10.806 15.772 1.00 98.25 85 LEU A N 1
ATOM 665 C CA . LEU A 1 85 ? -6.291 9.372 15.866 1.00 98.25 85 LEU A CA 1
ATOM 666 C C . LEU A 1 85 ? -5.395 8.927 14.704 1.00 98.25 85 LEU A C 1
ATOM 668 O O . LEU A 1 85 ? -4.294 8.413 14.924 1.00 98.25 85 LEU A O 1
ATOM 672 N N . ARG A 1 86 ? -5.803 9.219 13.462 1.00 97.94 86 ARG A N 1
ATOM 673 C CA . ARG A 1 86 ? -5.029 8.861 12.265 1.00 97.94 86 ARG A CA 1
ATOM 674 C C . ARG A 1 86 ? -3.637 9.496 12.260 1.00 97.94 86 ARG A C 1
ATOM 676 O O . ARG A 1 86 ? -2.658 8.815 11.962 1.00 97.94 86 ARG A O 1
ATOM 683 N N . ARG A 1 87 ? -3.517 10.779 12.627 1.00 98.12 87 ARG A N 1
ATOM 684 C CA . ARG A 1 87 ? -2.221 11.474 12.741 1.00 98.12 87 ARG A CA 1
ATOM 685 C C . ARG A 1 87 ? -1.306 10.780 13.746 1.00 98.12 87 ARG A C 1
ATOM 687 O O . ARG A 1 87 ? -0.120 10.618 13.460 1.00 98.12 87 ARG A O 1
ATOM 694 N N . ASN A 1 88 ? -1.827 10.411 14.913 1.00 98.19 88 ASN A N 1
ATOM 695 C CA . ASN A 1 88 ? -1.039 9.785 15.970 1.00 98.19 88 ASN A CA 1
ATOM 696 C C . ASN A 1 88 ? -0.497 8.427 15.496 1.00 98.19 88 ASN A C 1
ATOM 698 O O . ASN A 1 88 ? 0.707 8.195 15.603 1.00 98.19 88 ASN A O 1
ATOM 702 N N . MET A 1 89 ? -1.332 7.601 14.859 1.00 98.12 89 MET A N 1
ATOM 703 C CA . MET A 1 89 ? -0.902 6.327 14.268 1.00 98.12 89 MET A CA 1
ATOM 704 C C . MET A 1 89 ? 0.194 6.498 13.215 1.00 98.12 89 MET A C 1
ATOM 706 O O . MET A 1 89 ? 1.268 5.909 13.336 1.00 98.12 89 MET A O 1
ATOM 710 N N . MET A 1 90 ? -0.025 7.371 12.227 1.00 98.19 90 MET A N 1
ATOM 711 C CA . MET A 1 90 ? 0.959 7.620 11.165 1.00 98.19 90 MET A CA 1
ATOM 712 C C . MET A 1 90 ? 2.274 8.172 11.735 1.00 98.19 90 MET A C 1
ATOM 714 O O . MET A 1 90 ? 3.359 7.861 11.250 1.00 98.19 90 MET A O 1
ATOM 718 N N . THR A 1 91 ? 2.200 8.955 12.816 1.00 98.12 91 THR A N 1
ATOM 719 C CA . THR A 1 91 ? 3.384 9.475 13.512 1.00 98.12 91 THR A CA 1
ATOM 720 C C . THR A 1 91 ? 4.206 8.351 14.149 1.00 98.12 91 THR A C 1
ATOM 722 O O . THR A 1 91 ? 5.435 8.400 14.095 1.00 98.12 91 THR A O 1
ATOM 725 N N . ARG A 1 92 ? 3.570 7.311 14.708 1.00 97.56 92 ARG A N 1
ATOM 726 C CA . ARG A 1 92 ? 4.273 6.138 15.260 1.00 97.56 92 ARG A CA 1
ATOM 727 C C . ARG A 1 92 ? 5.047 5.390 14.173 1.00 97.56 92 ARG A C 1
ATOM 729 O O . ARG A 1 92 ? 6.233 5.119 14.359 1.00 97.56 92 ARG A O 1
ATOM 736 N N . TRP A 1 93 ? 4.420 5.130 13.024 1.00 97.94 93 TRP A N 1
ATOM 737 C CA . TRP A 1 93 ? 5.094 4.506 11.876 1.00 97.94 93 TRP A CA 1
ATOM 738 C C . TRP A 1 93 ? 6.224 5.375 11.316 1.00 97.94 93 TRP A C 1
ATOM 740 O O . TRP A 1 93 ? 7.316 4.874 11.039 1.00 97.94 93 TRP A O 1
ATOM 750 N N . ALA A 1 94 ? 6.020 6.690 11.221 1.00 98.25 94 ALA A N 1
ATOM 751 C CA . ALA A 1 94 ? 7.071 7.608 10.798 1.00 98.25 94 ALA A CA 1
ATOM 752 C C . ALA A 1 94 ? 8.296 7.531 11.729 1.00 98.25 94 ALA A C 1
ATOM 754 O O . ALA A 1 94 ? 9.425 7.397 11.248 1.00 98.25 94 ALA A O 1
ATOM 755 N N . TRP A 1 95 ? 8.097 7.545 13.052 1.00 97.75 95 TRP A N 1
ATOM 756 C CA . TRP A 1 95 ? 9.193 7.456 14.025 1.00 97.75 95 TRP A CA 1
ATOM 757 C C . TRP A 1 95 ? 9.947 6.127 13.990 1.00 97.75 95 TRP A C 1
ATOM 759 O O . TRP A 1 95 ? 11.159 6.141 14.200 1.00 97.75 95 TRP A O 1
ATOM 769 N N . ALA A 1 96 ? 9.295 5.014 13.640 1.00 96.62 96 ALA A N 1
ATOM 770 C CA . ALA A 1 96 ? 9.959 3.715 13.486 1.00 96.62 96 ALA A CA 1
ATOM 771 C C . ALA A 1 96 ? 11.070 3.723 12.414 1.00 96.62 96 ALA A C 1
ATOM 773 O O . ALA A 1 96 ? 11.994 2.914 12.464 1.00 96.62 96 ALA A O 1
ATOM 774 N N . SER A 1 97 ? 11.016 4.668 11.468 1.00 95.81 97 SER A N 1
ATOM 775 C CA . SER A 1 97 ? 12.058 4.889 10.456 1.00 95.81 97 SER A CA 1
ATOM 776 C C . SER A 1 97 ? 12.787 6.230 10.600 1.00 95.81 97 SER A C 1
ATOM 778 O O . SER A 1 97 ? 13.491 6.640 9.677 1.00 95.81 97 SER A O 1
ATOM 780 N N . CYS A 1 98 ? 1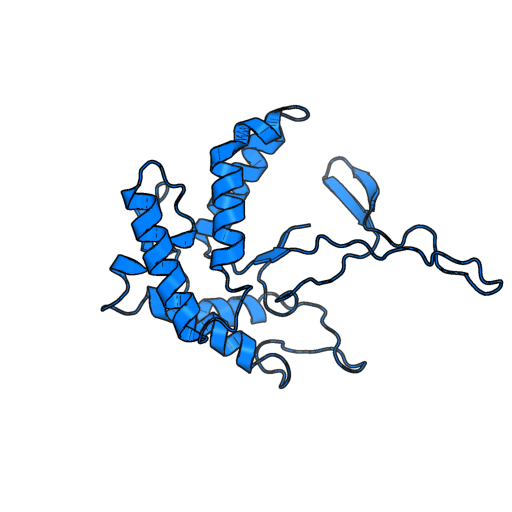2.603 6.950 11.712 1.00 96.94 98 CYS A N 1
ATOM 781 C CA . CYS A 1 98 ? 13.062 8.336 11.883 1.00 96.94 98 CYS A CA 1
ATOM 782 C C . CYS A 1 98 ? 12.619 9.268 10.732 1.00 96.94 98 CYS A C 1
ATOM 784 O O . CYS A 1 98 ? 13.351 10.175 10.339 1.00 96.94 98 CYS A O 1
ATOM 786 N N . GLY A 1 99 ? 11.445 9.012 10.148 1.00 95.75 99 GLY A N 1
ATOM 787 C CA . GLY A 1 99 ? 10.900 9.745 9.004 1.00 95.75 99 GLY A CA 1
ATOM 788 C C . GLY A 1 99 ? 11.546 9.418 7.654 1.00 95.75 99 GLY A C 1
ATOM 789 O O . GLY A 1 99 ? 11.222 10.063 6.659 1.00 95.75 99 GLY A O 1
ATOM 790 N N . MET A 1 100 ? 12.446 8.433 7.582 1.00 96.38 100 MET A N 1
ATOM 791 C CA . MET A 1 100 ? 13.180 8.114 6.352 1.00 96.38 100 MET A CA 1
ATOM 792 C C . MET A 1 100 ? 12.366 7.272 5.363 1.00 96.38 100 MET A C 1
ATOM 794 O O . MET A 1 100 ? 12.615 7.330 4.157 1.00 96.38 100 MET A O 1
ATOM 798 N N . MET A 1 101 ? 11.378 6.504 5.834 1.00 96.25 101 MET A N 1
ATOM 799 C CA . MET A 1 101 ? 10.484 5.732 4.968 1.00 96.25 101 MET A CA 1
ATOM 800 C C . MET A 1 101 ? 9.261 6.567 4.562 1.00 96.25 101 MET A C 1
ATOM 802 O O . MET A 1 101 ? 8.182 6.431 5.118 1.00 96.25 101 MET A O 1
ATOM 806 N N . GLY A 1 102 ? 9.404 7.415 3.540 1.00 93.94 102 GLY A N 1
ATOM 807 C CA . GLY A 1 102 ? 8.316 8.293 3.069 1.00 93.94 102 GLY A CA 1
ATOM 808 C C . GLY A 1 102 ? 7.218 7.619 2.226 1.00 93.94 102 GLY A C 1
ATOM 809 O O . GLY A 1 102 ? 6.414 8.313 1.598 1.00 93.94 102 GLY A O 1
ATOM 810 N N . ARG A 1 103 ? 7.236 6.288 2.109 1.00 96.50 103 ARG A N 1
ATOM 811 C CA . ARG A 1 103 ? 6.277 5.488 1.324 1.00 96.50 103 ARG A CA 1
ATOM 812 C C . ARG A 1 103 ? 5.764 4.275 2.097 1.00 96.50 103 ARG A C 1
ATOM 814 O O . ARG A 1 103 ? 5.356 3.317 1.467 1.00 96.50 103 ARG A O 1
ATOM 821 N N . SER A 1 104 ? 5.802 4.300 3.428 1.00 97.50 104 SER A N 1
ATOM 822 C CA . SER A 1 104 ? 5.180 3.262 4.261 1.00 97.50 104 SER A CA 1
ATOM 823 C C . SER A 1 104 ? 3.704 3.030 3.875 1.00 97.50 104 SER A C 1
ATOM 825 O O . SER A 1 104 ? 3.098 3.912 3.257 1.00 97.50 104 SER A O 1
ATOM 827 N N . PRO A 1 105 ? 3.114 1.857 4.186 1.00 98.25 105 PRO A N 1
ATOM 828 C CA . PRO A 1 105 ? 1.799 1.474 3.653 1.00 98.25 105 PRO A CA 1
ATOM 829 C C . PRO A 1 105 ? 0.679 2.503 3.906 1.00 98.25 105 PRO A C 1
ATOM 831 O O . PRO A 1 105 ? -0.168 2.735 3.043 1.00 98.25 105 PRO A O 1
ATOM 834 N N . ASP A 1 106 ? 0.733 3.219 5.033 1.00 98.00 106 ASP A N 1
ATOM 835 C CA . ASP A 1 106 ? -0.223 4.253 5.436 1.00 98.00 106 ASP A CA 1
ATOM 836 C C . ASP A 1 106 ? -0.355 5.380 4.404 1.00 98.00 106 ASP A C 1
ATOM 838 O O . ASP A 1 106 ? -1.429 5.969 4.269 1.00 98.00 106 ASP A O 1
ATOM 842 N N . PHE A 1 107 ? 0.699 5.638 3.624 1.00 97.19 107 PHE A N 1
ATOM 843 C CA . PHE A 1 107 ? 0.691 6.625 2.550 1.00 97.19 107 PHE A CA 1
ATOM 844 C C . PHE A 1 107 ? -0.422 6.374 1.525 1.00 97.19 107 PHE A C 1
ATOM 846 O O . PHE A 1 107 ? -1.163 7.303 1.197 1.00 97.19 107 PHE A O 1
ATOM 853 N N . LEU A 1 108 ? -0.554 5.145 1.012 1.00 97.75 108 LEU A N 1
ATOM 854 C CA . LEU A 1 108 ? -1.598 4.828 0.032 1.00 97.75 108 LEU A CA 1
ATOM 855 C C . LEU A 1 108 ? -2.923 4.441 0.672 1.00 97.75 108 LEU A C 1
ATOM 857 O O . LEU A 1 108 ? -3.960 4.723 0.073 1.00 97.75 108 LEU A O 1
ATOM 861 N N . ASN A 1 109 ? -2.915 3.917 1.897 1.00 98.31 109 ASN A N 1
ATOM 862 C CA . ASN A 1 109 ? -4.145 3.652 2.644 1.00 98.31 109 ASN A CA 1
ATOM 863 C C . ASN A 1 109 ? -5.011 4.919 2.737 1.00 98.31 109 ASN A C 1
ATOM 865 O O . ASN A 1 109 ? -6.209 4.875 2.455 1.00 98.31 109 ASN A O 1
ATOM 869 N N . VAL A 1 110 ? -4.388 6.073 3.014 1.00 97.75 110 VAL A N 1
ATOM 870 C CA . VAL A 1 110 ? -5.074 7.375 3.063 1.00 97.75 110 VAL A CA 1
ATOM 871 C C . VAL A 1 110 ? -5.628 7.799 1.698 1.00 97.75 110 VAL A C 1
ATOM 873 O O . VAL A 1 110 ? -6.714 8.379 1.643 1.00 97.75 110 VAL A O 1
ATOM 876 N N . ILE A 1 111 ? -4.927 7.512 0.594 1.00 97.12 111 ILE A N 1
ATOM 877 C CA . ILE A 1 111 ? -5.411 7.841 -0.758 1.00 97.12 111 ILE A CA 1
ATOM 878 C C . ILE A 1 111 ? -6.658 7.021 -1.092 1.00 97.12 111 ILE A C 1
ATOM 880 O O . ILE A 1 111 ? -7.663 7.591 -1.515 1.00 97.12 111 ILE A O 1
ATOM 884 N N . PHE A 1 112 ? -6.629 5.709 -0.854 1.00 98.00 112 PHE A N 1
ATOM 885 C CA . PHE A 1 112 ? -7.780 4.847 -1.122 1.00 98.00 112 PHE A CA 1
ATOM 886 C C . PHE A 1 112 ? -8.955 5.133 -0.183 1.00 98.00 112 PHE A C 1
ATOM 888 O O . PHE A 1 112 ? -10.097 5.145 -0.640 1.00 98.00 112 PHE A O 1
ATOM 895 N N . ALA A 1 113 ? -8.695 5.467 1.085 1.00 98.19 113 ALA A N 1
ATOM 896 C CA . ALA A 1 113 ? -9.724 5.948 2.006 1.00 98.19 113 ALA A CA 1
ATOM 897 C C . ALA A 1 113 ? -10.385 7.241 1.493 1.00 98.19 113 ALA A C 1
ATOM 899 O O . ALA A 1 113 ? -11.610 7.363 1.504 1.00 98.19 113 ALA A O 1
ATOM 900 N N . ALA A 1 114 ? -9.595 8.192 0.982 1.00 98.00 114 ALA A N 1
ATOM 901 C CA . ALA A 1 114 ? -10.121 9.425 0.399 1.00 98.00 114 ALA A CA 1
ATOM 902 C C . ALA A 1 114 ? -10.941 9.164 -0.876 1.00 98.00 114 ALA A C 1
ATOM 904 O O . ALA A 1 114 ? -12.016 9.739 -1.038 1.00 98.00 114 ALA A O 1
ATOM 905 N N . TRP A 1 115 ? -10.474 8.282 -1.764 1.00 97.69 115 TRP A N 1
ATOM 906 C CA . TRP A 1 115 ? -11.213 7.906 -2.973 1.00 97.69 115 TRP A CA 1
ATOM 907 C C . TRP A 1 115 ? -12.530 7.199 -2.659 1.00 97.69 115 TRP A C 1
ATOM 909 O O . TRP A 1 115 ? -13.538 7.512 -3.284 1.00 97.69 115 TRP A O 1
ATOM 919 N N . ALA A 1 116 ? -12.558 6.309 -1.666 1.00 97.88 116 ALA A N 1
ATOM 920 C CA . ALA A 1 116 ? -13.791 5.671 -1.216 1.00 97.88 116 ALA A CA 1
ATOM 921 C C . ALA A 1 116 ? -14.767 6.677 -0.586 1.00 97.88 116 ALA A C 1
ATOM 923 O O . ALA A 1 116 ? -15.957 6.669 -0.915 1.00 97.88 116 ALA A O 1
ATOM 924 N N . GLY A 1 117 ? -14.262 7.588 0.254 1.00 97.38 117 GLY A N 1
ATOM 925 C CA . GLY A 1 117 ? -15.052 8.673 0.845 1.00 97.38 117 GLY A CA 1
ATOM 926 C C . GLY A 1 117 ? -15.617 9.653 -0.191 1.00 97.38 117 GLY A C 1
ATOM 927 O O . GLY A 1 117 ? -16.671 10.239 0.031 1.00 97.38 117 GLY A O 1
ATOM 928 N N . ALA A 1 118 ? -14.958 9.784 -1.345 1.00 97.25 118 ALA A N 1
ATOM 929 C CA . ALA A 1 118 ? -15.390 10.598 -2.481 1.00 97.25 118 ALA A CA 1
ATOM 930 C C . ALA A 1 118 ? -15.846 9.752 -3.688 1.00 97.25 118 ALA A C 1
ATOM 932 O O . ALA A 1 118 ? -15.758 10.203 -4.831 1.00 97.25 118 ALA A O 1
ATOM 933 N N . SER A 1 119 ? -16.328 8.526 -3.457 1.00 97.38 119 SER A N 1
ATOM 934 C CA . SER A 1 119 ? -16.597 7.547 -4.524 1.00 97.38 119 SER A CA 1
ATOM 935 C C . SER A 1 119 ? -17.616 8.018 -5.573 1.00 97.38 119 SER A C 1
ATOM 937 O O . SER A 1 119 ? -17.526 7.613 -6.732 1.00 97.38 119 SER A O 1
ATOM 939 N N . ASP A 1 120 ? -18.524 8.935 -5.222 1.00 97.19 120 ASP A N 1
ATOM 940 C CA . ASP A 1 120 ? -19.456 9.577 -6.164 1.00 97.19 120 ASP A CA 1
ATOM 941 C C . ASP A 1 120 ? -18.750 10.300 -7.319 1.00 97.19 120 ASP A C 1
ATOM 943 O O . ASP A 1 120 ? -19.283 10.356 -8.428 1.00 97.19 120 ASP A O 1
ATOM 947 N N . PHE A 1 121 ? -17.530 10.803 -7.104 1.00 97.00 121 PHE A N 1
ATOM 948 C CA . PHE A 1 121 ? -16.727 11.416 -8.163 1.00 97.00 121 PHE A CA 1
ATOM 949 C C . PHE A 1 121 ? -16.457 10.441 -9.318 1.00 97.00 121 PHE A C 1
ATOM 951 O O . PHE A 1 121 ? -16.460 10.839 -10.481 1.00 97.00 121 PHE A O 1
ATOM 958 N N . PHE A 1 122 ? -16.277 9.155 -9.014 1.00 96.69 122 PHE A N 1
ATOM 959 C CA . PHE A 1 122 ? -15.959 8.135 -10.009 1.00 96.69 122 PHE A CA 1
ATOM 960 C C . PHE A 1 122 ? -17.182 7.682 -10.817 1.00 96.69 122 PHE A C 1
ATOM 962 O O . PHE A 1 122 ? -17.013 7.067 -11.863 1.00 96.69 122 PHE A O 1
ATOM 969 N N . ALA A 1 123 ? -18.407 8.021 -10.397 1.00 96.50 123 ALA A N 1
ATOM 970 C CA . ALA A 1 123 ? -19.630 7.674 -11.125 1.00 96.50 123 ALA A CA 1
ATOM 971 C C . ALA A 1 123 ? -19.945 8.597 -12.320 1.00 96.50 123 ALA A C 1
ATOM 973 O O . ALA A 1 123 ? -20.941 8.363 -13.001 1.00 96.50 123 ALA A O 1
ATOM 974 N N . GLN A 1 124 ? -19.156 9.654 -12.560 1.00 94.69 124 GLN A N 1
ATOM 975 C CA . GLN A 1 124 ? -19.496 10.714 -13.526 1.00 94.69 124 GLN A CA 1
ATOM 976 C C . GLN A 1 124 ? -19.604 10.235 -14.978 1.00 94.69 124 GLN A C 1
ATOM 978 O O . GLN A 1 124 ? -20.458 10.727 -15.710 1.00 94.69 124 GLN A O 1
ATOM 983 N N . ASP A 1 125 ? -18.737 9.308 -15.385 1.00 90.69 125 ASP A N 1
ATOM 984 C CA . ASP A 1 125 ? -18.722 8.758 -16.745 1.00 90.69 125 ASP A CA 1
ATOM 985 C C . ASP A 1 125 ? -19.343 7.356 -16.768 1.00 90.69 125 ASP A C 1
ATOM 987 O O . ASP A 1 125 ? -20.321 7.089 -17.465 1.00 90.69 125 ASP A O 1
ATOM 991 N N . ARG A 1 126 ? -18.816 6.466 -15.920 1.00 91.88 126 ARG A N 1
ATOM 992 C CA . ARG A 1 126 ? -19.256 5.076 -15.791 1.00 91.88 126 ARG A CA 1
ATOM 993 C C . ARG A 1 126 ? -19.674 4.783 -14.346 1.00 91.88 126 ARG A C 1
ATOM 995 O O . ARG A 1 126 ? -18.801 4.691 -13.479 1.00 91.88 126 ARG A O 1
ATOM 1002 N N . PRO A 1 127 ? -20.983 4.643 -14.052 1.00 93.19 127 PRO A N 1
ATOM 1003 C CA . PRO A 1 127 ? -21.493 4.484 -12.687 1.00 93.19 127 PRO A CA 1
ATOM 1004 C C . PRO A 1 127 ? -20.871 3.323 -11.902 1.00 93.19 127 PRO A C 1
ATOM 1006 O O . PRO A 1 127 ? -20.723 3.406 -10.683 1.00 93.19 127 PRO A O 1
ATOM 1009 N N . GLU A 1 128 ? -20.465 2.253 -12.583 1.00 95.25 128 GLU A N 1
ATOM 1010 C CA . GLU A 1 128 ? -19.808 1.094 -11.981 1.00 95.25 128 GLU A CA 1
ATOM 1011 C C . GLU A 1 128 ? -18.455 1.422 -11.329 1.00 95.25 128 GLU A C 1
ATOM 1013 O O . GLU A 1 128 ? -18.040 0.730 -10.399 1.00 95.25 128 GLU A O 1
ATOM 1018 N N . PHE A 1 129 ? -17.770 2.490 -11.750 1.00 96.25 129 PHE A N 1
ATOM 1019 C CA . PHE A 1 129 ? -16.464 2.851 -11.193 1.00 96.25 129 PHE A CA 1
ATOM 1020 C C . PHE A 1 129 ? -16.547 3.343 -9.750 1.00 96.25 129 PHE A C 1
ATOM 1022 O O . PHE A 1 129 ? -15.607 3.117 -8.988 1.00 96.25 129 PHE A O 1
ATOM 1029 N N . LYS A 1 130 ? -17.689 3.907 -9.337 1.00 97.38 130 LYS A N 1
ATOM 1030 C CA . LYS A 1 130 ? -17.965 4.162 -7.919 1.00 97.38 130 LYS A CA 1
ATOM 1031 C C . LYS A 1 130 ? -17.863 2.871 -7.109 1.00 97.38 130 LYS A C 1
ATOM 1033 O O . LYS A 1 130 ? -17.145 2.826 -6.113 1.00 97.38 130 LYS A O 1
ATOM 1038 N N . GLN A 1 131 ? -18.536 1.813 -7.566 1.00 97.62 131 GLN A N 1
ATOM 1039 C CA . GLN A 1 131 ? -18.531 0.530 -6.869 1.00 97.62 131 GLN A CA 1
ATOM 1040 C C . GLN A 1 131 ? -17.143 -0.117 -6.893 1.00 97.62 131 GLN A C 1
ATOM 1042 O O . GLN A 1 131 ? -16.723 -0.676 -5.886 1.00 97.62 131 GLN A O 1
ATOM 1047 N N . ASN A 1 132 ? -16.406 -0.003 -8.002 1.00 97.25 132 ASN A N 1
ATOM 1048 C CA . ASN A 1 132 ? -15.049 -0.545 -8.103 1.00 97.25 132 ASN A CA 1
ATOM 1049 C C . ASN A 1 132 ? -14.100 0.081 -7.073 1.00 97.25 132 ASN A C 1
ATOM 1051 O O . ASN A 1 132 ? -13.377 -0.648 -6.401 1.00 97.25 132 ASN A O 1
ATOM 1055 N N . VAL A 1 133 ? -14.127 1.408 -6.912 1.00 97.69 133 VAL A N 1
ATOM 1056 C CA . VAL A 1 133 ? -13.285 2.108 -5.928 1.00 97.69 133 VAL A CA 1
ATOM 1057 C C . VAL A 1 133 ? -13.659 1.716 -4.501 1.00 97.69 133 VAL A C 1
ATOM 1059 O O . VAL A 1 133 ? -12.771 1.420 -3.704 1.00 97.69 133 VAL A O 1
ATOM 1062 N N . SER A 1 134 ? -14.955 1.664 -4.177 1.00 97.81 134 SER A N 1
ATOM 1063 C CA . SER A 1 134 ? -15.417 1.240 -2.849 1.00 97.81 134 SER A CA 1
ATOM 1064 C C . SER A 1 134 ? -15.039 -0.211 -2.539 1.00 97.81 134 SER A C 1
ATOM 1066 O O . SER A 1 134 ? -14.505 -0.477 -1.465 1.00 97.81 134 SER A O 1
ATOM 1068 N N . ASN A 1 135 ? -15.247 -1.129 -3.489 1.00 98.25 135 ASN A N 1
ATOM 1069 C CA . ASN A 1 135 ? -14.888 -2.542 -3.342 1.00 98.25 135 ASN A CA 1
ATOM 1070 C C . ASN A 1 135 ? -13.383 -2.725 -3.168 1.00 98.25 135 ASN A C 1
ATOM 1072 O O . ASN A 1 135 ? -12.949 -3.515 -2.336 1.00 98.25 135 ASN A O 1
ATOM 1076 N N . TYR A 1 136 ? -12.585 -2.003 -3.956 1.00 98.38 136 TYR A N 1
ATOM 1077 C CA . TYR A 1 136 ? -11.137 -2.105 -3.876 1.00 98.38 136 TYR A CA 1
ATOM 1078 C C . TYR A 1 136 ? -10.610 -1.541 -2.556 1.00 98.38 136 TYR A C 1
ATOM 1080 O O . TYR A 1 136 ? -9.783 -2.188 -1.927 1.00 98.38 136 TYR A O 1
ATOM 1088 N N . TYR A 1 137 ? -11.133 -0.399 -2.088 1.00 98.50 137 TYR A N 1
ATOM 1089 C CA . TYR A 1 137 ? -10.815 0.142 -0.761 1.00 98.50 137 TYR A CA 1
ATOM 1090 C C . TYR A 1 137 ? -11.128 -0.855 0.364 1.00 98.50 137 TYR A C 1
ATOM 1092 O O . TYR A 1 137 ? -10.298 -1.064 1.247 1.00 98.50 137 TYR A O 1
ATOM 1100 N N . GLU A 1 138 ? -12.306 -1.484 0.332 1.00 98.50 138 GLU A N 1
ATOM 1101 C CA . GLU A 1 138 ? -12.660 -2.510 1.312 1.00 98.50 138 GLU A CA 1
ATOM 1102 C C . GLU A 1 138 ? -11.698 -3.697 1.234 1.00 98.50 138 GLU A C 1
ATOM 1104 O O . GLU A 1 138 ? -11.141 -4.095 2.250 1.00 98.50 138 GLU A O 1
ATOM 1109 N N . TYR A 1 139 ? -11.419 -4.203 0.033 1.00 98.50 139 TYR A N 1
ATOM 1110 C CA . TYR A 1 139 ? -10.475 -5.298 -0.167 1.00 98.50 139 TYR A CA 1
ATOM 1111 C C . TYR A 1 139 ? -9.073 -4.977 0.374 1.00 98.50 139 TYR A C 1
ATOM 1113 O O . TYR A 1 139 ? -8.528 -5.780 1.132 1.00 98.50 139 TYR A O 1
ATOM 1121 N N . VAL A 1 140 ? -8.499 -3.809 0.061 1.00 98.25 140 VAL A N 1
ATOM 1122 C CA . VAL A 1 140 ? -7.156 -3.450 0.551 1.00 98.25 140 VAL A CA 1
ATOM 1123 C C . VAL A 1 140 ? -7.137 -3.243 2.066 1.00 98.25 140 VAL A C 1
ATOM 1125 O O . VAL A 1 140 ? -6.140 -3.586 2.693 1.00 98.25 140 VAL A O 1
ATOM 1128 N N . ARG A 1 141 ? -8.230 -2.747 2.667 1.00 98.50 141 ARG A N 1
ATOM 1129 C CA . ARG A 1 141 ? -8.367 -2.590 4.123 1.00 98.50 141 ARG A CA 1
ATOM 1130 C C . ARG A 1 141 ? -8.489 -3.938 4.827 1.00 98.50 141 ARG A C 1
ATOM 1132 O O . ARG A 1 141 ? -7.795 -4.175 5.810 1.00 98.50 141 ARG A O 1
ATOM 1139 N N . GLU A 1 142 ? -9.367 -4.812 4.336 1.00 98.25 142 GLU A N 1
ATOM 1140 C CA . GLU A 1 142 ? -9.633 -6.123 4.942 1.00 98.25 142 GLU A CA 1
ATOM 1141 C C . GLU A 1 142 ? -8.488 -7.129 4.720 1.00 98.25 142 GLU A C 1
ATOM 1143 O O . GLU A 1 142 ? -8.458 -8.181 5.354 1.00 98.25 142 GLU A O 1
ATOM 1148 N N . ASN A 1 143 ? -7.534 -6.813 3.841 1.00 98.00 143 ASN A N 1
ATOM 1149 C CA . ASN A 1 143 ? -6.327 -7.613 3.620 1.00 98.00 143 ASN A CA 1
ATOM 1150 C C . ASN A 1 143 ? -5.036 -6.874 4.003 1.00 98.00 143 ASN A C 1
ATOM 1152 O O . ASN A 1 143 ? -3.959 -7.442 3.845 1.00 98.00 143 ASN A O 1
ATOM 1156 N N . ASP A 1 144 ? -5.141 -5.631 4.484 1.00 98.25 144 ASP A N 1
ATOM 1157 C CA . ASP A 1 144 ? -4.041 -4.774 4.940 1.00 98.25 144 ASP A CA 1
ATOM 1158 C C . ASP A 1 144 ? -2.845 -4.722 3.966 1.00 98.25 144 ASP A C 1
ATOM 1160 O O . ASP A 1 144 ? -1.682 -4.913 4.332 1.00 98.25 144 ASP A O 1
ATOM 1164 N N . LEU A 1 145 ? -3.149 -4.526 2.680 1.00 98.19 145 LEU A N 1
ATOM 1165 C CA . LEU A 1 145 ? -2.174 -4.635 1.591 1.00 98.19 145 LEU A CA 1
ATOM 1166 C C . LEU A 1 145 ? -1.188 -3.458 1.568 1.00 98.19 145 LEU A C 1
ATOM 1168 O O . LEU A 1 145 ? -1.579 -2.294 1.646 1.00 98.19 145 LEU A O 1
ATOM 1172 N N . THR A 1 146 ? 0.100 -3.746 1.361 1.00 98.00 146 THR A N 1
ATOM 1173 C CA . THR A 1 146 ? 1.108 -2.731 1.034 1.00 98.00 146 THR A CA 1
ATOM 1174 C C . THR A 1 146 ? 0.967 -2.350 -0.432 1.00 98.00 146 THR A C 1
ATOM 1176 O O . THR A 1 146 ? 1.262 -3.142 -1.324 1.00 98.00 146 THR A O 1
ATOM 1179 N N . LEU A 1 147 ? 0.600 -1.106 -0.713 1.00 97.44 147 LEU A N 1
ATOM 1180 C CA . LEU A 1 147 ? 0.462 -0.613 -2.081 1.00 97.44 147 LEU A CA 1
ATOM 1181 C C . LEU A 1 147 ? 1.647 0.276 -2.472 1.00 97.44 147 LEU A C 1
ATOM 1183 O O . LEU A 1 147 ? 2.258 0.940 -1.634 1.00 97.44 147 LEU A O 1
ATOM 1187 N N . THR A 1 148 ? 1.914 0.377 -3.771 1.00 96.50 148 THR A N 1
ATOM 1188 C CA . THR A 1 148 ? 2.594 1.553 -4.334 1.00 96.50 148 THR A CA 1
ATOM 1189 C C . THR A 1 148 ? 1.843 2.087 -5.548 1.00 96.50 148 THR A C 1
ATOM 1191 O O . THR A 1 148 ? 0.926 1.446 -6.052 1.00 96.50 148 THR A O 1
ATOM 1194 N N . HIS A 1 149 ? 2.218 3.274 -6.018 1.00 96.00 149 HIS A N 1
ATOM 1195 C CA . HIS A 1 149 ? 1.728 3.831 -7.269 1.00 96.00 149 HIS A CA 1
ATOM 1196 C C . HIS A 1 149 ? 2.867 4.097 -8.246 1.00 96.00 149 HIS A C 1
ATOM 1198 O O . HIS A 1 149 ? 4.012 4.317 -7.847 1.00 96.00 149 HIS A O 1
ATOM 1204 N N . ALA A 1 150 ? 2.539 4.162 -9.534 1.00 94.00 150 ALA A N 1
ATOM 1205 C CA . ALA A 1 150 ? 3.477 4.585 -10.567 1.00 94.00 150 ALA A CA 1
ATOM 1206 C C . ALA A 1 150 ? 2.801 5.590 -11.511 1.00 94.00 150 ALA A C 1
ATOM 1208 O O . ALA A 1 150 ? 2.114 5.224 -12.460 1.00 94.00 150 ALA A O 1
ATOM 1209 N N . LEU A 1 151 ? 2.993 6.882 -11.232 1.00 90.81 151 LEU A N 1
ATOM 1210 C CA . LEU A 1 151 ? 2.252 7.966 -11.895 1.00 90.81 151 LEU A CA 1
ATOM 1211 C C . LEU A 1 151 ? 3.025 8.619 -13.047 1.00 90.81 151 LEU A C 1
ATOM 1213 O O . LEU A 1 151 ? 2.425 9.215 -13.943 1.00 90.81 151 LEU A O 1
ATOM 1217 N N . LEU A 1 152 ? 4.359 8.550 -13.024 1.00 89.38 152 LEU A N 1
ATOM 1218 C CA . LEU A 1 152 ? 5.179 9.252 -14.004 1.00 89.38 152 LEU A CA 1
ATOM 1219 C C . LEU A 1 152 ? 5.284 8.458 -15.298 1.00 89.38 152 LEU A C 1
ATOM 1221 O O . LEU A 1 152 ? 5.677 7.296 -15.304 1.00 89.38 152 LEU A O 1
ATOM 1225 N N . ASN A 1 153 ? 4.994 9.118 -16.412 1.00 84.56 153 ASN A N 1
ATOM 1226 C CA . ASN A 1 153 ? 5.273 8.569 -17.731 1.00 84.56 153 ASN A CA 1
ATOM 1227 C C . ASN A 1 153 ? 6.745 8.779 -18.081 1.00 84.56 153 ASN A C 1
ATOM 1229 O O . ASN A 1 153 ? 7.322 9.824 -17.760 1.00 84.56 153 ASN A O 1
ATOM 1233 N N . LEU A 1 154 ? 7.332 7.820 -18.799 1.00 80.38 154 LEU A N 1
ATOM 1234 C CA . LEU A 1 154 ? 8.579 8.071 -19.513 1.00 80.38 154 LEU A CA 1
ATOM 1235 C C . LEU A 1 154 ? 8.372 9.270 -20.445 1.00 80.38 154 LEU A C 1
ATOM 1237 O O . LEU A 1 154 ? 7.467 9.287 -21.283 1.00 80.38 154 LEU A O 1
ATOM 1241 N N . GLN A 1 155 ? 9.197 10.297 -20.267 1.00 72.06 155 GLN A N 1
ATOM 1242 C CA . GLN A 1 155 ? 9.139 11.481 -21.110 1.00 72.06 155 GLN A CA 1
ATOM 1243 C C . GLN A 1 155 ? 9.899 11.230 -22.405 1.00 72.06 155 GLN A C 1
ATOM 1245 O O . GLN A 1 155 ? 10.988 10.656 -22.409 1.00 72.06 155 GLN A O 1
ATOM 1250 N N . ARG A 1 156 ? 9.340 11.724 -23.510 1.00 70.44 156 ARG A N 1
ATOM 1251 C CA . ARG A 1 156 ? 10.061 11.771 -24.779 1.00 70.44 156 ARG A CA 1
ATOM 1252 C C . ARG A 1 156 ? 11.264 12.700 -24.652 1.00 70.44 156 ARG A C 1
ATOM 1254 O O . ARG A 1 156 ? 11.219 13.733 -23.975 1.00 70.44 156 ARG A O 1
ATOM 1261 N N . ARG A 1 157 ? 12.332 12.358 -25.366 1.00 69.88 157 ARG A N 1
ATOM 1262 C CA . ARG A 1 157 ? 13.459 13.261 -25.577 1.00 69.88 157 ARG A CA 1
ATOM 1263 C C . ARG A 1 157 ? 12.958 14.532 -26.276 1.00 69.88 157 ARG A C 1
ATOM 1265 O O . ARG A 1 157 ? 12.190 14.456 -27.228 1.00 69.88 157 ARG A O 1
ATOM 1272 N N . ARG A 1 158 ? 13.391 15.710 -25.811 1.00 70.19 158 ARG A N 1
ATOM 1273 C CA . ARG A 1 158 ? 12.961 17.012 -26.369 1.00 70.19 158 ARG A CA 1
ATOM 1274 C C . ARG A 1 158 ? 13.718 17.443 -27.635 1.00 70.19 158 ARG A C 1
ATOM 1276 O O . ARG A 1 158 ? 13.313 18.409 -28.267 1.00 70.19 158 ARG A O 1
ATOM 1283 N N . GLY A 1 159 ? 14.814 16.771 -27.990 1.00 70.62 159 GLY A N 1
ATOM 1284 C CA . GLY A 1 159 ? 15.625 17.078 -29.174 1.00 70.62 159 GLY A CA 1
ATOM 1285 C C . GLY A 1 159 ? 15.678 15.890 -30.127 1.00 70.62 159 GLY A C 1
ATOM 1286 O O . GLY A 1 159 ? 15.883 14.769 -29.669 1.00 70.62 159 GLY A O 1
ATOM 1287 N N . ALA A 1 160 ? 15.512 16.144 -31.426 1.00 60.59 160 ALA A N 1
ATOM 1288 C CA . ALA A 1 160 ? 15.559 15.113 -32.456 1.00 60.59 160 ALA A CA 1
ATOM 1289 C C . ALA A 1 160 ? 16.983 14.556 -32.612 1.00 60.59 160 ALA A C 1
ATOM 1291 O O . ALA A 1 160 ? 17.941 15.314 -32.773 1.00 60.59 160 ALA A O 1
ATOM 1292 N N . SER A 1 161 ? 17.125 13.233 -32.586 1.00 64.50 161 SER A N 1
ATOM 1293 C CA . SER A 1 161 ? 18.363 12.542 -32.939 1.00 64.50 161 SER A CA 1
ATOM 1294 C C . SER A 1 161 ? 18.101 11.581 -34.093 1.00 64.50 161 SER A C 1
ATOM 1296 O O . SER A 1 161 ? 17.098 10.878 -34.094 1.00 64.50 161 SER A O 1
ATOM 1298 N N . ALA A 1 162 ? 19.012 11.518 -35.068 1.00 60.44 162 ALA A N 1
ATOM 1299 C CA . ALA A 1 162 ? 18.900 10.619 -36.223 1.00 60.44 162 ALA A CA 1
ATOM 1300 C C . ALA A 1 162 ? 18.875 9.120 -35.844 1.00 60.44 162 ALA A C 1
ATOM 1302 O O . ALA A 1 162 ? 18.556 8.282 -36.680 1.00 60.44 162 ALA A O 1
ATOM 1303 N N . THR A 1 163 ? 19.207 8.784 -34.593 1.00 62.78 163 THR A N 1
ATOM 1304 C CA . THR A 1 163 ? 19.181 7.426 -34.033 1.00 62.78 163 THR A CA 1
ATOM 1305 C C . THR A 1 163 ? 17.989 7.165 -33.104 1.00 62.78 163 THR A C 1
ATOM 1307 O O . THR A 1 163 ? 17.942 6.100 -32.486 1.00 62.78 163 THR A O 1
ATOM 1310 N N . ASP A 1 164 ? 17.034 8.097 -32.970 1.00 56.44 164 ASP A N 1
ATOM 1311 C CA . ASP A 1 164 ? 15.820 7.865 -32.175 1.00 56.44 164 ASP A CA 1
ATOM 1312 C C . ASP A 1 164 ? 14.914 6.852 -32.888 1.00 56.44 164 ASP A C 1
ATOM 1314 O O . ASP A 1 164 ? 14.122 7.175 -33.767 1.00 56.44 164 ASP A O 1
ATOM 1318 N N . THR A 1 165 ? 15.066 5.593 -32.487 1.00 56.19 165 THR A N 1
ATOM 1319 C CA . THR A 1 165 ? 14.260 4.439 -32.914 1.00 56.19 165 THR A CA 1
ATOM 1320 C C . THR A 1 165 ? 13.295 3.980 -31.817 1.00 56.19 165 THR A C 1
ATOM 1322 O O . THR A 1 165 ? 12.687 2.916 -31.923 1.00 56.19 165 THR A O 1
ATOM 1325 N N . VAL A 1 166 ? 13.154 4.761 -30.738 1.00 55.91 166 VAL A N 1
ATOM 1326 C CA . VAL A 1 166 ? 12.265 4.423 -29.622 1.00 55.91 166 VAL A CA 1
ATOM 1327 C C . VAL A 1 166 ? 10.818 4.477 -30.113 1.00 55.91 166 VAL A C 1
ATOM 1329 O O . VAL A 1 166 ? 10.374 5.508 -30.613 1.00 55.91 166 VAL A O 1
ATOM 1332 N N . SER A 1 167 ? 10.101 3.358 -29.964 1.00 60.88 167 SER A N 1
ATOM 1333 C CA . SER A 1 167 ? 8.665 3.245 -30.251 1.00 60.88 167 SER A CA 1
ATOM 1334 C C . SER A 1 167 ? 7.883 4.423 -29.662 1.00 60.88 167 SER A C 1
ATOM 1336 O O . SER A 1 167 ? 8.167 4.868 -28.551 1.00 60.88 167 SER A O 1
ATOM 1338 N N . GLU A 1 168 ? 6.859 4.903 -30.369 1.00 56.69 168 GLU A N 1
ATOM 1339 C CA . GLU A 1 168 ? 6.000 5.993 -29.892 1.00 56.69 168 GLU A CA 1
ATOM 1340 C C . GLU A 1 168 ? 5.195 5.629 -28.624 1.00 56.69 168 GLU A C 1
ATOM 1342 O O . GLU A 1 168 ? 4.732 6.531 -27.915 1.00 56.69 168 GLU A O 1
ATOM 1347 N N . GLU A 1 169 ? 5.096 4.331 -28.306 1.00 63.31 169 GLU A N 1
ATOM 1348 C CA . GLU A 1 169 ? 4.354 3.716 -27.192 1.00 63.31 169 GLU A CA 1
ATOM 1349 C C . GLU A 1 169 ? 5.182 3.621 -25.890 1.00 63.31 169 GLU A C 1
ATOM 1351 O O . GLU A 1 169 ? 5.300 2.561 -25.273 1.00 63.31 169 GLU A O 1
ATOM 1356 N N . VAL A 1 170 ? 5.816 4.719 -25.470 1.00 74.50 170 VAL A N 1
ATOM 1357 C CA . VAL A 1 170 ? 6.664 4.716 -24.258 1.00 74.50 170 VAL A CA 1
ATOM 1358 C C . VAL A 1 170 ? 5.832 4.838 -22.971 1.00 74.50 170 VAL A C 1
ATOM 1360 O O . VAL A 1 170 ? 6.121 4.197 -21.955 1.00 74.50 170 VAL A O 1
ATOM 1363 N N . ALA A 1 171 ? 4.781 5.660 -23.016 1.00 82.12 171 ALA A N 1
ATOM 1364 C CA . ALA A 1 171 ? 3.854 5.862 -21.909 1.00 82.12 171 ALA A CA 1
ATOM 1365 C C . ALA A 1 171 ? 2.798 4.753 -21.872 1.00 82.12 171 ALA A C 1
ATOM 1367 O O . ALA A 1 171 ? 2.359 4.265 -22.915 1.00 82.12 171 ALA A O 1
ATOM 1368 N N . LEU A 1 172 ? 2.373 4.380 -20.665 1.00 89.19 172 LEU A N 1
ATOM 1369 C CA . LEU A 1 172 ? 1.312 3.398 -20.485 1.00 89.19 172 LEU A CA 1
ATOM 1370 C C . LEU A 1 172 ? 0.014 3.855 -21.169 1.00 89.19 172 LEU A C 1
ATOM 1372 O O . LEU A 1 172 ? -0.492 4.938 -20.881 1.00 89.19 172 LEU A O 1
ATOM 1376 N N . THR A 1 173 ? -0.511 3.021 -22.064 1.00 89.19 173 THR A N 1
ATOM 1377 C CA . THR A 1 173 ? -1.678 3.327 -22.902 1.00 89.19 173 THR A CA 1
ATOM 1378 C C . THR A 1 173 ? -2.592 2.106 -23.018 1.00 89.19 173 THR A C 1
ATOM 1380 O O . THR A 1 173 ? -2.117 0.967 -22.997 1.00 89.19 173 THR A O 1
ATOM 1383 N N . VAL A 1 174 ? -3.902 2.333 -23.163 1.00 93.06 174 VAL A N 1
ATOM 1384 C CA . VAL A 1 174 ? -4.868 1.286 -23.530 1.00 93.06 174 VAL A CA 1
ATOM 1385 C C . VAL A 1 174 ? -4.671 0.931 -25.000 1.00 93.06 174 VAL A C 1
ATOM 1387 O O . VAL A 1 174 ? -4.887 1.763 -25.875 1.00 93.06 174 VAL A O 1
ATOM 1390 N N . VAL A 1 175 ? -4.260 -0.307 -25.275 1.00 94.25 175 VAL A N 1
ATOM 1391 C CA . VAL A 1 175 ? -4.049 -0.802 -26.649 1.00 94.25 175 VAL A CA 1
ATOM 1392 C C . VAL A 1 175 ? -5.208 -1.655 -27.155 1.00 94.25 175 VAL A C 1
ATOM 1394 O O . VAL A 1 175 ? -5.320 -1.899 -28.355 1.00 94.25 175 VAL A O 1
ATOM 1397 N N . LYS A 1 176 ? -6.068 -2.138 -26.251 1.00 96.44 176 LYS A N 1
ATOM 1398 C CA . LYS A 1 176 ? -7.253 -2.926 -26.598 1.00 96.44 176 LYS A CA 1
ATOM 1399 C C . LYS A 1 176 ? -8.279 -2.894 -25.472 1.00 96.44 176 LYS A C 1
ATOM 1401 O O . LYS A 1 176 ? -7.914 -3.018 -24.308 1.00 96.44 176 LYS A O 1
ATOM 1406 N N . GLU A 1 177 ? -9.554 -2.846 -25.833 1.00 96.94 177 GLU A N 1
ATOM 1407 C CA . GLU A 1 177 ? -10.672 -3.088 -24.920 1.00 96.94 177 GLU A CA 1
ATOM 1408 C C . GLU A 1 177 ? -11.381 -4.390 -25.298 1.00 96.94 177 GLU A C 1
ATOM 1410 O O . GLU A 1 177 ? -11.501 -4.745 -26.474 1.00 96.94 177 GLU A O 1
ATOM 1415 N N . THR A 1 178 ? -11.811 -5.144 -24.292 1.00 96.62 178 THR A N 1
ATOM 1416 C CA . THR A 1 178 ? -12.487 -6.433 -24.448 1.00 96.62 178 THR A CA 1
ATOM 1417 C C . THR A 1 178 ? -13.643 -6.542 -23.460 1.00 96.62 178 THR A C 1
ATOM 1419 O O . THR A 1 178 ? -13.702 -5.793 -22.487 1.00 96.62 178 THR A O 1
ATOM 1422 N N . GLY A 1 179 ? -14.518 -7.535 -23.639 1.00 96.00 179 GLY A N 1
ATOM 1423 C CA . GLY A 1 179 ? -15.556 -7.838 -22.647 1.00 96.00 179 GLY A CA 1
ATOM 1424 C C . GLY A 1 179 ? -15.014 -8.244 -21.266 1.00 96.00 179 GLY A C 1
ATOM 1425 O O . GLY A 1 179 ? -15.763 -8.195 -20.300 1.00 96.00 179 GLY A O 1
ATOM 1426 N N . ALA A 1 180 ? -13.732 -8.619 -21.161 1.00 95.69 180 ALA A N 1
ATOM 1427 C CA . ALA A 1 180 ? -13.074 -8.961 -19.898 1.00 95.69 180 ALA A CA 1
ATOM 1428 C C . ALA A 1 180 ? -12.344 -7.771 -19.238 1.00 95.69 180 ALA A C 1
ATOM 1430 O O . ALA A 1 180 ? -11.902 -7.896 -18.101 1.00 95.69 180 ALA A O 1
ATOM 1431 N N . GLY A 1 181 ? -12.189 -6.637 -19.934 1.00 95.25 181 GLY A N 1
ATOM 1432 C CA . GLY A 1 181 ? -11.437 -5.474 -19.452 1.00 95.25 181 GLY A CA 1
ATOM 1433 C C . GLY A 1 181 ? -10.500 -4.874 -20.503 1.00 95.25 181 GLY A C 1
ATOM 1434 O O . GLY A 1 181 ? -10.634 -5.134 -21.704 1.00 95.25 181 GLY A O 1
ATOM 1435 N N . VAL A 1 182 ? -9.545 -4.064 -20.040 1.00 95.62 182 VAL A N 1
ATOM 1436 C CA . VAL A 1 182 ? -8.576 -3.340 -20.877 1.00 95.62 182 VAL A CA 1
ATOM 1437 C C . VAL A 1 182 ? -7.224 -4.052 -20.929 1.00 95.62 182 VAL A C 1
ATOM 1439 O O . VAL A 1 182 ? -6.777 -4.641 -19.949 1.00 95.62 182 VAL A O 1
ATOM 1442 N N . VAL A 1 183 ? -6.546 -3.971 -22.072 1.00 96.00 183 VAL A N 1
ATOM 1443 C CA . VAL A 1 183 ? -5.147 -4.377 -22.237 1.00 96.00 183 VAL A CA 1
ATOM 1444 C C . VAL A 1 183 ? -4.297 -3.117 -22.290 1.00 96.00 183 VAL A C 1
ATOM 1446 O O . VAL A 1 183 ? -4.512 -2.252 -23.143 1.00 96.00 183 VAL A O 1
ATOM 1449 N N . LEU A 1 184 ? -3.327 -3.025 -21.383 1.00 93.06 184 LEU A N 1
ATOM 1450 C CA . LEU A 1 184 ? -2.412 -1.895 -21.265 1.00 93.06 184 LEU A CA 1
ATOM 1451 C C . LEU A 1 184 ? -1.027 -2.271 -21.798 1.00 93.06 184 LEU A C 1
ATOM 1453 O O . LEU A 1 184 ? -0.562 -3.394 -21.600 1.00 93.06 184 LEU A O 1
ATOM 1457 N N . ARG A 1 185 ? -0.347 -1.322 -22.444 1.00 91.06 185 ARG A N 1
ATOM 1458 C CA . ARG A 1 185 ? 1.053 -1.460 -22.861 1.00 91.06 185 ARG A CA 1
ATOM 1459 C C . ARG A 1 185 ? 1.808 -0.165 -22.612 1.00 91.06 185 ARG A C 1
ATOM 1461 O O . ARG A 1 185 ? 1.283 0.916 -22.860 1.00 91.06 185 ARG A O 1
ATOM 1468 N N . GLY A 1 186 ? 3.042 -0.287 -22.140 1.00 88.38 186 GLY A N 1
ATOM 1469 C CA . GLY A 1 186 ? 3.952 0.830 -21.912 1.00 88.38 186 GLY A CA 1
ATOM 1470 C C . GLY A 1 186 ? 4.583 0.753 -20.530 1.00 88.38 186 GLY A C 1
ATOM 1471 O O . GLY A 1 186 ? 4.604 -0.304 -19.903 1.00 88.38 186 GLY A O 1
ATOM 1472 N N . SER A 1 187 ? 5.111 1.880 -20.067 1.00 88.62 187 SER A N 1
ATOM 1473 C CA . SER A 1 187 ? 5.854 1.954 -18.811 1.00 88.62 187 SER A CA 1
ATOM 1474 C C . SER A 1 187 ? 5.375 3.096 -17.920 1.00 88.62 187 SER A C 1
ATOM 1476 O O . SER A 1 187 ? 4.829 4.102 -18.386 1.00 88.62 187 SER A O 1
ATOM 1478 N N . ARG A 1 188 ? 5.640 2.936 -16.624 1.00 91.50 188 ARG A N 1
ATOM 1479 C CA . ARG A 1 188 ? 5.546 3.977 -15.604 1.00 91.50 188 ARG A CA 1
ATOM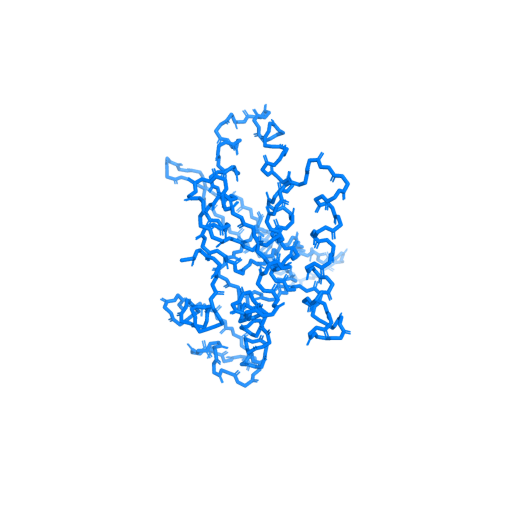 1480 C C . ARG A 1 188 ? 6.860 4.024 -14.830 1.00 91.50 188 ARG A C 1
ATOM 1482 O O . ARG A 1 188 ? 7.549 3.015 -14.695 1.00 91.50 188 ARG A O 1
ATOM 1489 N N . LEU A 1 189 ? 7.211 5.202 -14.336 1.00 91.75 189 LEU A N 1
ATOM 1490 C CA . LEU A 1 189 ? 8.441 5.469 -13.602 1.00 91.75 189 LEU A CA 1
ATOM 1491 C C . LEU A 1 189 ? 8.162 5.805 -12.139 1.00 91.75 189 LEU A C 1
ATOM 1493 O O . LEU A 1 189 ? 7.070 6.244 -11.779 1.00 91.75 189 LEU A O 1
ATOM 1497 N N . LEU A 1 190 ? 9.214 5.672 -11.327 1.00 92.75 190 LEU A N 1
ATOM 1498 C CA . LEU A 1 190 ? 9.245 6.019 -9.903 1.00 92.75 190 LEU A CA 1
ATOM 1499 C C . LEU A 1 190 ? 8.191 5.290 -9.054 1.00 92.75 190 LEU A C 1
ATOM 1501 O O . LEU A 1 190 ? 7.528 5.893 -8.214 1.00 92.75 190 LEU A O 1
ATOM 1505 N N . ALA A 1 191 ? 8.089 3.974 -9.239 1.00 95.25 191 ALA A N 1
ATOM 1506 C CA . ALA A 1 191 ? 7.326 3.087 -8.364 1.00 95.25 191 ALA A CA 1
ATOM 1507 C C . ALA A 1 191 ? 8.114 2.774 -7.075 1.00 95.25 191 ALA A C 1
ATOM 1509 O O . ALA A 1 191 ? 8.631 1.671 -6.895 1.00 95.25 191 ALA A O 1
ATOM 1510 N N . THR A 1 192 ? 8.286 3.756 -6.188 1.00 96.31 192 THR A N 1
ATOM 1511 C CA . THR A 1 192 ? 8.961 3.550 -4.891 1.00 96.31 192 THR A CA 1
ATOM 1512 C C . THR A 1 192 ? 8.218 2.490 -4.071 1.00 96.31 192 THR A C 1
ATOM 1514 O O . THR A 1 192 ? 7.012 2.598 -3.939 1.00 96.31 192 THR A O 1
ATOM 1517 N N . LEU A 1 193 ? 8.916 1.503 -3.497 1.00 95.94 193 LEU A N 1
ATOM 1518 C CA . LEU A 1 193 ? 8.376 0.238 -2.945 1.00 95.94 193 LEU A CA 1
ATOM 1519 C C . LEU A 1 193 ? 7.905 -0.814 -3.957 1.00 95.94 193 LEU A C 1
ATOM 1521 O O . LEU A 1 193 ? 7.658 -1.930 -3.528 1.00 95.94 193 LEU A O 1
ATOM 1525 N N . GLY A 1 194 ? 7.869 -0.545 -5.266 1.00 96.38 194 GLY A N 1
ATOM 1526 C CA . GLY A 1 194 ? 7.338 -1.477 -6.275 1.00 96.38 194 GLY A CA 1
ATOM 1527 C C . GLY A 1 194 ? 7.762 -2.942 -6.112 1.00 96.38 194 GLY A C 1
ATOM 1528 O O . GLY A 1 194 ? 6.892 -3.809 -6.076 1.00 96.38 194 GLY A O 1
ATOM 1529 N N . PRO A 1 195 ? 9.059 -3.249 -5.920 1.00 97.06 195 PRO A N 1
ATOM 1530 C CA . PRO A 1 195 ? 9.504 -4.624 -5.697 1.00 97.06 195 PRO A CA 1
ATOM 1531 C C . PRO A 1 195 ? 8.916 -5.308 -4.454 1.00 97.06 195 PRO A C 1
ATOM 1533 O O . PRO A 1 195 ? 8.904 -6.529 -4.389 1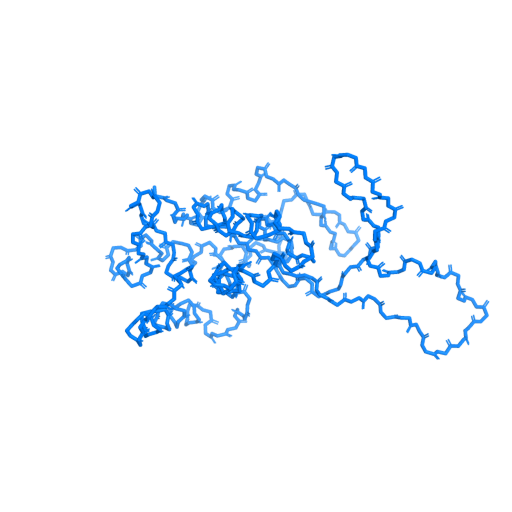.00 97.06 195 PRO A O 1
ATOM 1536 N N . ILE A 1 196 ? 8.450 -4.563 -3.455 1.00 97.69 196 ILE A N 1
ATOM 1537 C CA . ILE A 1 196 ? 8.023 -5.076 -2.146 1.00 97.69 196 ILE A CA 1
ATOM 1538 C C . ILE A 1 196 ? 6.593 -4.647 -1.765 1.00 97.69 196 ILE A C 1
ATOM 1540 O O . ILE A 1 196 ? 6.234 -4.691 -0.593 1.00 97.69 196 ILE A O 1
ATOM 1544 N N . SER A 1 197 ? 5.772 -4.256 -2.742 1.00 97.50 197 SER A N 1
ATOM 1545 C CA . SER A 1 197 ? 4.329 -4.012 -2.579 1.00 97.50 197 SER A CA 1
ATOM 1546 C C . SER A 1 197 ? 3.506 -5.251 -2.949 1.00 97.50 197 SER A C 1
ATOM 1548 O O . SER A 1 197 ? 3.933 -6.043 -3.786 1.00 97.50 197 SER A O 1
ATOM 1550 N N . ASP A 1 198 ? 2.335 -5.432 -2.345 1.00 97.62 198 ASP A N 1
ATOM 1551 C CA . ASP A 1 198 ? 1.350 -6.443 -2.738 1.00 97.62 198 ASP A CA 1
ATOM 1552 C C . ASP A 1 198 ? 0.732 -6.100 -4.106 1.00 97.62 198 ASP A C 1
ATOM 1554 O O . ASP A 1 198 ? 0.694 -6.951 -4.992 1.00 97.62 198 ASP A O 1
ATOM 1558 N N . GLU A 1 199 ? 0.316 -4.843 -4.311 1.00 96.25 199 GLU A N 1
ATOM 1559 C CA . GLU A 1 199 ? -0.307 -4.384 -5.562 1.00 96.25 199 GLU A CA 1
ATOM 1560 C C . GLU A 1 199 ? 0.171 -2.986 -6.009 1.00 96.25 199 GLU A C 1
ATOM 1562 O O . GLU A 1 199 ? 0.792 -2.229 -5.252 1.00 96.25 199 GLU A O 1
ATOM 1567 N N . LEU A 1 200 ? -0.111 -2.650 -7.276 1.00 94.62 200 LEU A N 1
ATOM 1568 C CA . LEU A 1 200 ? 0.268 -1.393 -7.928 1.00 94.62 200 LEU A CA 1
ATOM 1569 C C . LEU A 1 200 ? -0.974 -0.590 -8.339 1.00 94.62 200 LEU A C 1
ATOM 1571 O O . LEU A 1 200 ? -1.782 -1.060 -9.136 1.00 94.62 200 LEU A O 1
ATOM 1575 N N . ALA A 1 201 ? -1.069 0.654 -7.875 1.00 93.81 201 ALA A N 1
ATOM 1576 C CA . ALA A 1 201 ? -2.052 1.632 -8.335 1.00 93.81 201 ALA A CA 1
ATOM 1577 C C . ALA A 1 201 ? -1.498 2.433 -9.530 1.00 93.81 201 ALA A C 1
ATOM 1579 O O . ALA A 1 201 ? -0.472 3.115 -9.416 1.00 93.81 201 ALA A O 1
ATOM 1580 N N . ILE A 1 202 ? -2.164 2.344 -10.683 1.00 92.06 202 ILE A N 1
ATOM 1581 C CA . ILE A 1 202 ? -1.671 2.835 -11.983 1.00 92.06 202 ILE A CA 1
ATOM 1582 C C . ILE A 1 202 ? -2.604 3.863 -12.619 1.00 92.06 202 ILE A C 1
ATOM 1584 O O . ILE A 1 202 ? -3.832 3.693 -12.493 1.00 92.06 202 ILE A O 1
#

Foldseek 3Di:
DLQDALVRLQVLQVVDDDFDDDPNDTDPGQCPDPVRVVVSVLLNVLSNQCVPPVCVVLQWAQDPVHRDTWGLLLDLDPDPVSVVSNVSNVVVSCVSVVNPCVQHQSVVSNVLSVCLVVLVVLCPPPPCSSVVSVVVNSVCGSNVWREWEFDAFDDDDPDDDPPPPDDPQAGWDFPDADPVGTDIDHDGDDRVCVSSTSYYDD